Protein AF-A0A7S2HAE2-F1 (afdb_monomer)

Secondary structure (DSSP, 8-state):
-PPP-----------PEEPHHHHHHHHHHHH-TTEEEEEEEEETTEEEEEEEEE--S-HHHHHHHHHHHS-SSS-EEEEEE--SS--TT-SS--EEEEEE--TTS-HHHHHHHHHHHHHHHHHH-GGGEEEEEEE-STTTTSHHHHHHHHHHHHHS-----HHHHHHHHHHHHTT---S---SSPPPPPPB-HHHHHHHHHHHHTS-SEEEEEE-TTS-EEEEEEE---TTTSHHHHHHHS-SSS-EEEEEEEE-TT-SS-PEEEEEEEE--TTS-HHHHHHHHHHHHHHHHHHHHTT---SEEEEESSTTHHHHHHHHHHHHTTSSSS-S--------PPPPPPPSP-----------PPPP--

Radius of gyration: 39.48 Å; Cα contacts (8 Å, |Δi|>4): 489; chains: 1; bounding box: 74×89×93 Å

Sequence (365 aa):
IFAPSHHHPMAARANLTVAEGLLAAFIDAQNTPSIRWIEAGIDQESIVQTGNGDAQGDVAEDFARLASSLNHESPAFIAFCVSEGVEEGNCARRWTFISWVPENSKVRSKMLFSSSRDDLKKALGAGYFSNEYFATDAHDMAWDTYTKSTRDLSGEEQPLSEVERLVKEEALLEKDTSTRSSAMAAIAFPIEDDVRAQIKEFLTGNVTVIELTLTTTETVGLGSAHSIEPSAVLGQISELVSNTEPRFLLVKHPNSSSDVAPTSTFFVYSCPEEAALRMKMTYSSAKSTIIAETAEEGIKIDKALEVNDTKDIEAAISSEATAQSADDSGGNAPLKHAASESKPRRPGKGRARLSTKMKFKPDLS

Organism: NCBI:txid3111310

InterPro domains:
  IPR002108 Actin-depolymerising factor homology domain [PF00241] (16-147)
  IPR002108 Actin-depolymerising factor homology domain [PF00241] (189-315)
  IPR002108 Actin-depolymerising factor homology domain [PS51263] (13-151)
  IPR002108 Actin-depolymerising factor homology domain [PS51263] (186-323)
  IPR002108 Actin-depolymerising factor homology domain [SM00102] (17-151)
  IPR002108 Actin-depolymerising factor homology domain [SM00102] (193-322)
  IPR028458 Twinfilin [PTHR13759] (10-353)
  IPR029006 ADF-H/Gelsolin-like domain superfamily [G3DSA:3.40.20.10] (15-149)
  IPR029006 ADF-H/Gelsolin-like domain superfamily [G3DSA:3.40.20.10] (185-327)

Foldseek 3Di:
DDDDPPPPPPPQALPAAEDPQQLVVLVVCFVDLQWFKWKWDDDDRYIGTPDTGGDDDALQVVLLVVLVPDDQAAKIKMWGFNDNDQPPPHSTGATEIETEAAPNYDPVRNVNSVNCSVVVCVSNDVVSYPYYYYHHDSVCSHPVNVVVVVCCVPDDDDDDDPVRVVVVVVVVVVPPCPPVPPPDDQDAAAEDPVVVVLLLCVVVLVWFKWKWDADPVRHIDTPDTDNDDQDCCLVCQLVSDDFQAKIKMWGWHWQPADPVTDTAIEIETEAAPNYDPVRVVSSVSCVVNVCVSSVVSPDDHPYYYYYHGSNCPSVVCVVVSHVVNPPVPPDPDDDDDDDDDDDDDDDDDDDDDDDPDDDDDDDDD

Solvent-accessible surface area (backbone atoms only — not comparable to full-atom values): 21734 Å² total; per-residue (Å²): 139,81,80,82,78,82,72,72,75,80,71,74,66,62,79,54,47,71,38,67,69,36,53,52,50,52,55,47,41,59,76,35,84,53,48,30,35,41,32,32,33,80,56,95,66,32,35,34,63,72,49,67,42,65,59,83,66,54,73,59,58,46,44,48,52,53,49,69,70,56,60,68,56,52,58,37,38,32,45,35,47,78,55,94,56,64,58,96,90,46,98,58,55,45,26,31,39,34,42,41,46,28,78,72,28,54,69,69,56,53,52,46,55,67,24,30,48,67,54,52,40,54,74,76,40,56,87,41,43,79,45,78,46,79,29,48,48,76,70,46,47,31,60,68,51,46,51,50,69,62,47,53,80,74,75,55,82,68,92,66,52,74,68,56,50,51,54,57,51,52,61,60,65,65,71,73,58,83,65,71,72,69,81,64,81,81,54,82,49,55,70,39,69,70,39,58,51,50,53,51,36,34,70,77,60,68,28,29,36,39,35,35,31,71,47,97,83,57,30,41,36,67,66,47,77,41,71,50,62,42,85,57,38,56,88,44,47,64,80,75,50,70,73,66,45,60,37,35,35,44,37,39,36,58,32,89,80,49,103,71,59,58,67,43,32,36,35,36,42,35,42,27,79,85,33,55,68,68,57,54,54,54,52,64,45,37,50,61,39,54,55,50,51,43,44,73,77,67,45,73,68,74,44,80,48,76,38,55,45,60,78,48,49,48,58,52,52,53,52,51,45,56,53,63,68,66,70,80,56,93,60,95,72,76,83,81,70,76,86,76,79,77,77,79,82,73,83,78,83,72,82,78,83,78,80,81,76,80,79,83,80,82,90,87,133

Structure (mmCIF, N/CA/C/O backbone):
data_AF-A0A7S2HAE2-F1
#
_entry.id   AF-A0A7S2HAE2-F1
#
loop_
_atom_site.group_PDB
_atom_site.id
_atom_site.type_symbol
_atom_site.label_atom_id
_atom_site.label_alt_id
_atom_site.label_comp_id
_atom_site.label_asym_id
_atom_site.label_entity_id
_atom_site.label_seq_id
_atom_site.pdbx_PDB_ins_code
_atom_site.Cartn_x
_atom_site.Cartn_y
_atom_site.Cartn_z
_atom_site.occupancy
_atom_site.B_iso_or_equiv
_atom_site.auth_seq_id
_atom_site.auth_comp_id
_atom_site.auth_asym_id
_atom_site.auth_atom_id
_atom_site.pdbx_PDB_model_num
ATOM 1 N N . ILE A 1 1 ? 15.526 -10.042 20.191 1.00 37.91 1 ILE A N 1
ATOM 2 C CA . ILE A 1 1 ? 15.095 -10.535 18.863 1.00 37.91 1 ILE A CA 1
ATOM 3 C C . ILE A 1 1 ? 15.421 -9.422 17.876 1.00 37.91 1 ILE A C 1
ATOM 5 O O . ILE A 1 1 ? 14.688 -8.448 17.805 1.00 37.91 1 ILE A O 1
ATOM 9 N N . PHE A 1 2 ? 16.608 -9.474 17.269 1.00 32.50 2 PHE A N 1
ATOM 10 C CA . PHE A 1 2 ? 17.039 -8.497 16.266 1.00 32.50 2 PHE A CA 1
ATOM 11 C C . PHE A 1 2 ? 16.537 -8.977 14.905 1.00 32.50 2 PHE A C 1
ATOM 13 O O . PHE A 1 2 ? 16.825 -10.108 14.518 1.00 32.50 2 PHE A O 1
ATOM 20 N N . ALA A 1 3 ? 15.760 -8.144 14.215 1.00 33.78 3 ALA A N 1
ATOM 21 C CA . ALA A 1 3 ? 15.343 -8.415 12.848 1.00 33.78 3 ALA A CA 1
ATOM 22 C C . ALA A 1 3 ? 16.586 -8.472 11.938 1.00 33.78 3 ALA A C 1
ATOM 24 O O . ALA A 1 3 ? 17.454 -7.600 12.056 1.00 33.78 3 ALA A O 1
ATOM 25 N N . PRO A 1 4 ? 16.706 -9.466 11.043 1.00 38.25 4 PRO A N 1
ATOM 26 C CA . PRO A 1 4 ? 17.782 -9.486 10.071 1.00 38.25 4 PRO A CA 1
ATOM 27 C C . PRO A 1 4 ? 17.553 -8.337 9.089 1.00 38.25 4 PRO A C 1
ATOM 29 O O . PRO A 1 4 ? 16.533 -8.258 8.407 1.00 38.25 4 PRO A O 1
ATOM 32 N N . SER A 1 5 ? 18.516 -7.423 9.030 1.00 39.00 5 SER A N 1
ATOM 33 C CA . SER A 1 5 ? 18.606 -6.438 7.963 1.00 39.00 5 SER A CA 1
ATOM 34 C C . SER A 1 5 ? 18.720 -7.188 6.636 1.00 39.00 5 SER A C 1
ATOM 36 O O . SER A 1 5 ? 19.748 -7.814 6.364 1.00 39.00 5 SER A O 1
ATOM 38 N N . HIS A 1 6 ? 17.675 -7.136 5.814 1.00 40.31 6 HIS A N 1
ATOM 39 C CA . HIS A 1 6 ? 17.755 -7.539 4.418 1.00 40.31 6 HIS A CA 1
ATOM 40 C C . HIS A 1 6 ? 18.742 -6.611 3.698 1.00 40.31 6 HIS A C 1
ATOM 42 O O . HIS A 1 6 ? 18.379 -5.553 3.187 1.00 40.31 6 HIS A O 1
ATOM 48 N N . HIS A 1 7 ? 20.017 -6.995 3.665 1.00 40.81 7 HIS A N 1
ATOM 49 C CA . HIS A 1 7 ? 20.930 -6.492 2.653 1.00 40.81 7 HIS A CA 1
ATOM 50 C C . HIS A 1 7 ? 20.443 -7.059 1.322 1.00 40.81 7 HIS A C 1
ATOM 52 O O . HIS A 1 7 ? 20.692 -8.222 1.010 1.00 40.81 7 HIS A O 1
ATOM 58 N N . HIS A 1 8 ? 19.723 -6.251 0.541 1.00 45.59 8 HIS A N 1
ATOM 59 C CA . HIS A 1 8 ? 19.606 -6.533 -0.882 1.00 45.59 8 HIS A CA 1
ATOM 60 C C . HIS A 1 8 ? 21.033 -6.644 -1.433 1.00 45.59 8 HIS A C 1
ATOM 62 O O . HIS A 1 8 ? 21.803 -5.688 -1.273 1.00 45.59 8 HIS A O 1
ATOM 68 N N . PRO A 1 9 ? 21.428 -7.783 -2.030 1.00 40.75 9 PRO A N 1
ATOM 69 C CA . PRO A 1 9 ? 22.700 -7.856 -2.723 1.00 40.75 9 PRO A CA 1
ATOM 70 C C . PRO A 1 9 ? 22.684 -6.765 -3.792 1.00 40.75 9 PRO A C 1
ATOM 72 O O . PRO A 1 9 ? 21.781 -6.715 -4.627 1.00 40.75 9 PRO A O 1
ATOM 75 N N . MET A 1 10 ? 23.644 -5.842 -3.723 1.00 50.97 10 MET A N 1
ATOM 76 C CA . MET A 1 10 ? 23.835 -4.862 -4.783 1.00 50.97 10 MET A CA 1
ATOM 77 C C . MET A 1 10 ? 24.106 -5.670 -6.058 1.00 50.97 10 MET A C 1
ATOM 79 O O . MET A 1 10 ? 25.072 -6.433 -6.100 1.00 50.97 10 MET A O 1
ATOM 83 N N . ALA A 1 11 ? 23.207 -5.581 -7.044 1.00 61.34 11 ALA A N 1
ATOM 84 C CA . ALA A 1 11 ? 23.355 -6.290 -8.311 1.00 61.34 11 ALA A CA 1
ATOM 85 C C . ALA A 1 11 ? 24.728 -5.974 -8.924 1.00 61.34 11 ALA A C 1
ATOM 87 O O . ALA A 1 11 ? 25.260 -4.881 -8.717 1.00 61.34 11 ALA A O 1
ATOM 88 N N . ALA A 1 12 ? 25.320 -6.924 -9.650 1.00 66.12 12 ALA A N 1
ATOM 89 C CA . ALA A 1 12 ? 26.589 -6.690 -10.330 1.00 66.12 12 ALA A CA 1
ATOM 90 C C . ALA A 1 12 ? 26.447 -5.483 -11.276 1.00 66.12 12 ALA A C 1
ATOM 92 O O . ALA A 1 12 ? 25.587 -5.483 -12.154 1.00 66.12 12 ALA A O 1
ATOM 93 N N . ARG A 1 13 ? 27.259 -4.440 -11.067 1.00 73.12 13 ARG A N 1
ATOM 94 C CA . ARG A 1 13 ? 27.243 -3.210 -11.873 1.00 73.12 13 ARG A CA 1
ATOM 95 C C . ARG A 1 13 ? 28.517 -3.110 -12.684 1.00 73.12 13 ARG A C 1
ATOM 97 O O . ARG A 1 13 ? 29.609 -3.250 -12.135 1.00 73.12 13 ARG A O 1
ATOM 104 N N . ALA A 1 14 ? 28.367 -2.829 -13.973 1.00 74.12 14 ALA A N 1
ATOM 105 C CA . ALA A 1 14 ? 29.507 -2.567 -14.844 1.00 74.12 14 ALA A CA 1
ATOM 106 C C . ALA A 1 14 ? 30.091 -1.159 -14.618 1.00 74.12 14 ALA A C 1
ATOM 108 O O . ALA A 1 14 ? 31.265 -0.956 -14.906 1.00 74.12 14 ALA A O 1
ATOM 109 N N . ASN A 1 15 ? 29.307 -0.220 -14.058 1.00 81.06 15 ASN A N 1
ATOM 110 C CA . ASN A 1 15 ? 29.698 1.174 -13.811 1.00 81.06 15 ASN A CA 1
ATOM 111 C C . ASN A 1 15 ? 30.232 1.867 -15.075 1.00 81.06 15 ASN A C 1
ATOM 113 O O . ASN A 1 15 ? 31.227 2.590 -15.026 1.00 81.06 15 ASN A O 1
ATOM 117 N N . LEU A 1 16 ? 29.576 1.623 -16.211 1.00 85.94 16 LEU A N 1
ATOM 118 C CA . LEU A 1 16 ? 29.954 2.249 -17.474 1.00 85.94 16 LEU A CA 1
ATOM 119 C C . LEU A 1 16 ? 29.568 3.725 -17.469 1.00 85.94 16 LEU A C 1
ATOM 121 O O . LEU A 1 16 ? 28.529 4.118 -16.931 1.00 85.94 16 LEU A O 1
ATOM 125 N N . THR A 1 17 ? 30.407 4.541 -18.097 1.00 89.00 17 THR A N 1
ATOM 126 C CA . THR A 1 17 ? 30.090 5.955 -18.307 1.00 89.00 17 THR A CA 1
ATOM 127 C C . THR A 1 17 ? 29.121 6.099 -19.475 1.00 89.00 17 THR A C 1
ATOM 129 O O . THR A 1 17 ? 29.152 5.313 -20.417 1.00 89.00 17 THR A O 1
ATOM 132 N N . VAL A 1 18 ? 28.225 7.082 -19.415 1.00 91.81 18 VAL A N 1
ATOM 133 C CA . VAL A 1 18 ? 27.331 7.399 -20.535 1.00 91.81 18 VAL A CA 1
ATOM 134 C C . VAL A 1 18 ? 27.924 8.575 -21.290 1.00 91.81 18 VAL A C 1
ATOM 136 O O . VAL A 1 18 ? 28.214 9.609 -20.687 1.00 91.81 18 VAL A O 1
ATOM 139 N N . ALA A 1 19 ? 28.126 8.415 -22.595 1.00 94.00 19 ALA A N 1
ATOM 140 C CA . ALA A 1 19 ? 28.684 9.466 -23.428 1.00 94.00 19 ALA A CA 1
ATOM 141 C C . ALA A 1 19 ? 27.740 10.675 -23.498 1.00 94.00 19 ALA A C 1
ATOM 143 O O . ALA A 1 19 ? 26.525 10.532 -23.651 1.00 94.00 19 ALA A O 1
ATOM 144 N N . GLU A 1 20 ? 28.311 11.879 -23.457 1.00 91.81 20 GLU A N 1
ATOM 145 C CA . GLU A 1 20 ? 27.550 13.134 -23.514 1.00 91.81 20 GLU A CA 1
ATOM 146 C C . GLU A 1 20 ? 26.701 13.243 -24.790 1.00 91.81 20 GLU A C 1
ATOM 148 O O . GLU A 1 20 ? 25.571 13.722 -24.737 1.00 91.81 20 GLU A O 1
ATOM 153 N N . GLY A 1 21 ? 27.194 12.713 -25.916 1.00 92.44 21 GLY A N 1
ATOM 154 C CA . GLY A 1 21 ? 26.446 12.679 -27.175 1.00 92.44 21 GLY A CA 1
ATOM 155 C C . GLY A 1 21 ? 25.121 11.917 -27.075 1.00 92.44 21 GLY A C 1
ATOM 156 O O . GLY A 1 21 ? 24.119 12.372 -27.617 1.00 92.44 21 GLY A O 1
ATOM 157 N N . LEU A 1 22 ? 25.081 10.813 -26.320 1.00 93.75 22 LEU A N 1
ATOM 158 C CA . LEU A 1 22 ? 23.851 10.045 -26.111 1.00 93.75 22 LEU A CA 1
ATOM 159 C C . LEU A 1 22 ? 22.862 10.794 -25.205 1.00 93.75 22 LEU A C 1
ATOM 161 O O . LEU A 1 22 ? 21.662 10.800 -25.475 1.00 93.75 22 LEU A O 1
ATOM 165 N N . LEU A 1 23 ? 23.359 11.463 -24.159 1.00 93.81 23 LEU A N 1
ATOM 166 C CA . LEU A 1 23 ? 22.527 12.311 -23.299 1.00 93.81 23 LEU A CA 1
ATOM 167 C C . LEU A 1 23 ? 21.912 13.465 -24.100 1.00 93.81 23 LEU A C 1
ATOM 169 O O . LEU A 1 23 ? 20.712 13.717 -23.998 1.00 93.81 23 LEU A O 1
ATOM 173 N N . ALA A 1 24 ? 22.719 14.135 -24.926 1.00 93.38 24 ALA A N 1
ATOM 174 C CA . ALA A 1 24 ? 22.268 15.218 -25.790 1.00 93.38 24 ALA A CA 1
ATOM 175 C C . ALA A 1 24 ? 21.222 14.738 -26.807 1.00 93.38 24 ALA A C 1
ATOM 177 O O . ALA A 1 24 ? 20.189 15.384 -26.958 1.00 93.38 24 ALA A O 1
ATOM 178 N N . ALA A 1 25 ? 21.443 13.581 -27.438 1.00 93.12 25 ALA A N 1
ATOM 179 C CA . ALA A 1 25 ? 20.492 12.986 -28.373 1.00 93.12 25 ALA A CA 1
ATOM 180 C C . ALA A 1 25 ? 19.154 12.640 -27.705 1.00 93.12 25 ALA A C 1
ATOM 182 O O . ALA A 1 25 ? 18.096 12.882 -28.280 1.00 93.12 25 ALA A O 1
ATOM 183 N N . PHE A 1 26 ? 19.178 12.122 -26.474 1.00 93.19 26 PHE A N 1
ATOM 184 C CA . PHE A 1 26 ? 17.953 11.829 -25.731 1.00 93.19 26 PHE A CA 1
ATOM 185 C C . PHE A 1 26 ? 17.192 13.100 -25.335 1.00 93.19 26 PHE A C 1
ATOM 187 O O . PHE A 1 26 ? 15.971 13.151 -25.463 1.00 93.19 26 PHE A O 1
ATOM 194 N N . ILE A 1 27 ? 17.902 14.154 -24.919 1.00 91.94 27 ILE A N 1
ATOM 195 C CA . ILE A 1 27 ? 17.297 15.467 -24.648 1.00 91.94 27 ILE A CA 1
ATOM 196 C C . ILE A 1 27 ? 16.697 16.065 -25.926 1.00 91.94 27 ILE A C 1
ATOM 198 O O . ILE A 1 27 ? 15.605 16.628 -25.880 1.00 91.94 27 ILE A O 1
ATOM 202 N N . ASP A 1 28 ? 17.371 15.945 -27.067 1.00 90.81 28 ASP A N 1
ATOM 203 C CA . ASP A 1 28 ? 16.831 16.407 -28.346 1.00 90.81 28 ASP A CA 1
ATOM 204 C C . ASP A 1 28 ? 15.566 15.627 -28.726 1.00 90.81 28 ASP A C 1
ATOM 206 O O . ASP A 1 28 ? 14.519 16.216 -28.983 1.00 90.81 28 ASP A O 1
ATOM 210 N N . ALA A 1 29 ? 15.593 14.300 -28.618 1.00 90.44 29 ALA A N 1
ATOM 211 C CA . ALA A 1 29 ? 14.423 13.464 -28.868 1.00 90.44 29 ALA A CA 1
ATOM 212 C C . ALA A 1 29 ? 13.259 13.727 -27.905 1.00 90.44 29 ALA A C 1
ATOM 214 O O . ALA A 1 29 ? 12.094 13.560 -28.272 1.00 90.44 29 ALA A O 1
ATOM 215 N N . GLN A 1 30 ? 13.539 14.199 -26.692 1.00 88.31 30 GLN A N 1
ATOM 216 C CA . GLN A 1 30 ? 12.513 14.641 -25.757 1.00 88.31 30 GLN A CA 1
ATOM 217 C C . GLN A 1 30 ? 11.734 15.859 -26.279 1.00 88.31 30 GLN A C 1
ATOM 219 O O . GLN A 1 30 ? 10.529 15.962 -26.042 1.00 88.31 30 GLN A O 1
ATOM 224 N N . ASN A 1 31 ? 12.417 16.753 -26.996 1.00 86.94 31 ASN A N 1
ATOM 225 C CA . ASN A 1 31 ? 11.858 17.988 -27.548 1.00 86.94 31 ASN A CA 1
ATOM 226 C C . ASN A 1 31 ? 11.354 17.825 -28.990 1.00 86.94 31 ASN A C 1
ATOM 228 O O . ASN A 1 31 ? 10.491 18.585 -29.429 1.00 86.94 31 ASN A O 1
ATOM 232 N N . THR A 1 32 ? 11.870 16.832 -29.712 1.00 87.50 32 THR A N 1
ATOM 233 C CA . THR A 1 32 ? 11.603 16.604 -31.131 1.00 87.50 32 THR A CA 1
ATOM 234 C C . THR A 1 32 ? 10.615 15.445 -31.304 1.00 87.50 32 THR A C 1
ATOM 236 O O . THR A 1 32 ? 11.019 14.284 -31.219 1.00 87.50 32 THR A O 1
ATOM 239 N N . PRO A 1 33 ? 9.318 15.709 -31.570 1.00 82.25 33 PRO A N 1
ATOM 240 C CA . PRO A 1 33 ? 8.284 14.673 -31.620 1.00 82.25 33 PRO A CA 1
ATOM 241 C C . PRO A 1 33 ? 8.459 13.685 -32.780 1.00 82.25 33 PRO A C 1
ATOM 243 O O . PRO A 1 33 ? 7.898 12.595 -32.729 1.00 82.25 33 PRO A O 1
ATOM 246 N N . SER A 1 34 ? 9.248 14.037 -33.802 1.00 86.81 34 SER A N 1
ATOM 247 C CA . SER A 1 34 ? 9.530 13.147 -34.928 1.00 86.81 34 SER A CA 1
ATOM 248 C C . SER A 1 34 ? 10.443 11.987 -34.556 1.00 86.81 34 SER A C 1
ATOM 250 O O . SER A 1 34 ? 10.373 10.973 -35.226 1.00 86.81 34 SER A O 1
ATOM 252 N N . ILE A 1 35 ? 11.264 12.071 -33.503 1.00 90.75 35 ILE A N 1
ATOM 253 C CA . ILE A 1 35 ? 12.150 10.956 -33.139 1.00 90.75 35 ILE A CA 1
ATOM 254 C C . ILE A 1 35 ? 11.324 9.886 -32.422 1.00 90.75 35 ILE A C 1
ATOM 256 O O . ILE A 1 35 ? 10.702 10.167 -31.393 1.00 90.75 35 ILE A O 1
ATOM 260 N N . ARG A 1 36 ? 11.313 8.661 -32.951 1.00 92.25 36 ARG A N 1
ATOM 261 C CA . ARG A 1 36 ? 10.573 7.523 -32.393 1.00 92.25 36 ARG A CA 1
ATOM 262 C C . ARG A 1 36 ? 11.444 6.644 -31.509 1.00 92.25 36 ARG A C 1
ATOM 264 O O . ARG A 1 36 ? 10.966 6.207 -30.465 1.00 92.25 36 ARG A O 1
ATOM 271 N N . TRP A 1 37 ? 12.693 6.390 -31.887 1.00 94.31 37 TRP A N 1
ATOM 272 C CA . TRP A 1 37 ? 13.611 5.626 -31.044 1.00 94.31 37 TRP A CA 1
ATOM 273 C C . TRP A 1 37 ? 15.050 6.114 -31.117 1.00 94.31 37 TRP A C 1
ATOM 275 O O . TRP A 1 37 ? 15.475 6.718 -32.101 1.00 94.31 37 TRP A O 1
ATOM 285 N N . ILE A 1 38 ? 15.799 5.811 -30.060 1.00 95.38 38 ILE A N 1
ATOM 286 C CA . ILE A 1 38 ? 17.253 5.959 -29.991 1.00 95.38 38 ILE A CA 1
ATOM 287 C C . ILE A 1 38 ? 17.841 4.606 -29.616 1.00 95.38 38 ILE A C 1
ATOM 289 O O . ILE A 1 38 ? 17.371 3.969 -28.673 1.00 95.38 38 ILE A O 1
ATOM 293 N N . GLU A 1 39 ? 18.874 4.195 -30.340 1.00 95.44 39 GLU A N 1
ATOM 294 C CA . GLU A 1 39 ? 19.651 2.995 -30.066 1.00 95.44 39 GLU A CA 1
ATOM 295 C C . GLU A 1 39 ? 20.994 3.375 -29.436 1.00 95.44 39 GLU A C 1
ATOM 297 O O . GLU A 1 39 ? 21.663 4.324 -29.864 1.00 95.44 39 GLU A O 1
ATOM 302 N N . ALA A 1 40 ? 21.385 2.631 -28.409 1.00 95.50 40 ALA A N 1
ATOM 303 C CA . ALA A 1 40 ? 22.643 2.783 -27.713 1.00 95.50 40 ALA A CA 1
ATOM 304 C C . ALA A 1 40 ? 23.374 1.443 -27.602 1.00 95.50 40 ALA A C 1
ATOM 306 O O . ALA A 1 40 ? 22.803 0.414 -27.234 1.00 95.50 40 ALA A O 1
ATOM 307 N N . GLY A 1 41 ? 24.674 1.487 -27.866 1.00 93.62 41 GLY A N 1
ATOM 308 C CA . GLY A 1 41 ? 25.591 0.365 -27.744 1.00 93.62 41 GLY A CA 1
ATOM 309 C C . GLY A 1 41 ? 26.683 0.653 -26.724 1.00 93.62 41 GLY A C 1
ATOM 310 O O . GLY A 1 41 ? 26.855 1.779 -26.257 1.00 93.62 41 GLY A O 1
ATOM 311 N N . ILE A 1 42 ? 27.438 -0.385 -26.380 1.00 93.06 42 ILE A N 1
ATOM 312 C CA . ILE A 1 42 ? 28.622 -0.261 -25.533 1.00 93.06 42 ILE A CA 1
ATOM 313 C C . ILE A 1 42 ? 29.841 -0.313 -26.444 1.00 93.06 42 ILE A C 1
ATOM 315 O O . ILE A 1 42 ? 30.098 -1.347 -27.064 1.00 93.06 42 ILE A O 1
ATOM 319 N N . ASP A 1 43 ? 30.592 0.782 -26.486 1.00 89.06 43 ASP A N 1
ATOM 320 C CA . ASP A 1 43 ? 31.911 0.822 -27.105 1.00 89.06 43 ASP A CA 1
ATOM 321 C C . ASP A 1 43 ? 32.966 1.020 -26.013 1.00 89.06 43 ASP A C 1
ATOM 323 O O . ASP A 1 43 ? 32.957 2.000 -25.265 1.00 89.06 43 ASP A O 1
ATOM 327 N N . GLN A 1 44 ? 33.858 0.038 -25.890 1.00 84.56 44 GLN A N 1
ATOM 328 C CA . GLN A 1 44 ? 34.876 -0.041 -24.839 1.00 84.56 44 GLN A CA 1
ATOM 329 C C . GLN A 1 44 ? 34.289 0.051 -23.414 1.00 84.56 44 GLN A C 1
ATOM 331 O O . GLN A 1 44 ? 33.759 -0.938 -22.908 1.00 84.56 44 GLN A O 1
ATOM 336 N N . GLU A 1 45 ? 34.402 1.211 -22.763 1.00 86.19 45 GLU A N 1
ATOM 337 C CA . GLU A 1 45 ? 33.951 1.474 -21.385 1.00 86.19 45 GLU A CA 1
ATOM 338 C C . GLU A 1 45 ? 32.870 2.572 -21.313 1.00 86.19 45 GLU A C 1
ATOM 340 O O . GLU A 1 45 ? 32.570 3.107 -20.239 1.00 86.19 45 GLU A O 1
ATOM 345 N N . SER A 1 46 ? 32.276 2.917 -22.459 1.00 90.19 46 SER A N 1
ATOM 346 C CA . SER A 1 46 ? 31.257 3.956 -22.560 1.00 90.19 46 SER A CA 1
ATOM 347 C C . SER A 1 46 ? 30.027 3.488 -23.329 1.00 90.19 46 SER A C 1
ATOM 349 O O . SER A 1 46 ? 30.108 2.698 -24.271 1.00 90.19 46 SER A O 1
ATOM 351 N N . ILE A 1 47 ? 28.867 3.984 -22.911 1.00 93.88 47 ILE A N 1
ATOM 352 C CA . ILE A 1 47 ? 27.599 3.775 -23.601 1.00 93.88 47 ILE A CA 1
ATOM 353 C C . ILE A 1 47 ? 27.399 4.934 -24.574 1.00 93.88 47 ILE A C 1
ATOM 355 O O . ILE A 1 47 ? 27.306 6.095 -24.164 1.00 93.88 47 ILE A O 1
ATOM 359 N N . VAL A 1 48 ? 27.336 4.606 -25.860 1.00 94.88 48 VAL A N 1
ATOM 360 C CA . VAL A 1 48 ? 27.304 5.554 -26.979 1.00 94.88 48 VAL A CA 1
ATOM 361 C C . VAL A 1 48 ? 26.047 5.354 -27.816 1.00 94.88 48 VAL A C 1
ATOM 363 O O . VAL A 1 48 ? 25.488 4.260 -27.859 1.00 94.88 48 VAL A O 1
ATOM 366 N N . GLN A 1 49 ? 25.601 6.405 -28.501 1.00 94.69 49 GLN A N 1
ATOM 367 C CA . GLN A 1 49 ? 24.518 6.292 -29.473 1.00 94.69 49 GLN A CA 1
ATOM 368 C C . GLN A 1 49 ? 25.004 5.521 -30.707 1.00 94.69 49 GLN A C 1
ATOM 370 O O . GLN A 1 49 ? 26.011 5.895 -31.306 1.00 94.69 49 GLN A O 1
ATOM 375 N N . THR A 1 50 ? 24.281 4.472 -31.093 1.00 93.12 50 THR A N 1
ATOM 376 C CA . THR A 1 50 ? 24.564 3.670 -32.297 1.00 93.12 50 THR A CA 1
ATOM 377 C C . THR A 1 50 ? 23.592 3.964 -33.432 1.00 93.12 50 THR A C 1
ATOM 379 O O . THR A 1 50 ? 23.961 3.827 -34.596 1.00 93.12 50 THR A O 1
ATOM 382 N N . GLY A 1 51 ? 22.384 4.432 -33.114 1.00 90.56 51 GLY A N 1
ATOM 383 C CA . GLY A 1 51 ? 21.363 4.727 -34.110 1.00 90.56 51 GLY A CA 1
ATOM 384 C C . GLY A 1 51 ? 20.186 5.524 -33.558 1.00 90.56 51 GLY A C 1
ATOM 385 O O . GLY A 1 51 ? 20.092 5.826 -32.365 1.00 90.56 51 GLY A O 1
ATOM 386 N N . ASN A 1 52 ? 19.280 5.895 -34.452 1.00 93.69 52 ASN A N 1
ATOM 387 C CA . ASN A 1 52 ? 17.980 6.478 -34.149 1.00 93.69 52 ASN A CA 1
ATOM 388 C C . ASN A 1 52 ? 17.002 6.178 -35.291 1.00 93.69 52 ASN A C 1
ATOM 390 O O . ASN A 1 52 ? 17.397 5.715 -36.362 1.00 93.69 52 ASN A O 1
ATOM 394 N N . GLY A 1 53 ? 15.725 6.459 -35.063 1.00 92.25 53 GLY A N 1
ATOM 395 C CA . GLY A 1 53 ? 14.731 6.425 -36.123 1.00 92.25 53 GLY A CA 1
ATOM 396 C C . GLY A 1 53 ? 13.580 7.376 -35.872 1.00 92.25 53 GLY A C 1
ATOM 397 O O . GLY A 1 53 ? 13.178 7.608 -34.729 1.00 92.25 53 GLY A O 1
ATOM 398 N N . ASP A 1 54 ? 13.059 7.918 -36.968 1.00 91.69 54 ASP A N 1
ATOM 399 C CA . ASP A 1 54 ? 11.938 8.848 -36.963 1.00 91.69 54 ASP A CA 1
ATOM 400 C C . ASP A 1 54 ? 10.597 8.115 -37.050 1.00 91.69 54 ASP A C 1
ATOM 402 O O . ASP A 1 54 ? 10.496 7.051 -37.663 1.00 91.69 54 ASP A O 1
ATOM 406 N N . ALA A 1 55 ? 9.556 8.714 -36.482 1.00 88.94 55 ALA A N 1
ATOM 407 C CA . ALA A 1 55 ? 8.168 8.309 -36.610 1.00 88.94 55 ALA A CA 1
ATOM 408 C C . ALA A 1 55 ? 7.700 8.540 -38.053 1.00 88.94 55 ALA A C 1
ATOM 410 O O . ALA A 1 55 ? 7.785 9.659 -38.562 1.00 88.94 55 ALA A O 1
ATOM 411 N N . GLN A 1 56 ? 7.236 7.483 -38.720 1.00 84.19 56 GLN A N 1
ATOM 412 C CA . GLN A 1 56 ? 6.779 7.552 -40.117 1.00 84.19 56 GLN A CA 1
ATOM 413 C C . GLN A 1 56 ? 5.344 7.055 -40.294 1.00 84.19 56 GLN A C 1
ATOM 415 O O . GLN A 1 56 ? 4.687 7.469 -41.248 1.00 84.19 56 GLN A O 1
ATOM 420 N N . GLY A 1 57 ? 4.852 6.213 -39.385 1.00 78.81 57 GLY A N 1
ATOM 421 C CA . GLY A 1 57 ? 3.499 5.672 -39.429 1.00 78.81 57 GLY A CA 1
ATOM 422 C C . GLY A 1 57 ? 2.956 5.382 -38.036 1.00 78.81 57 GLY A C 1
ATOM 423 O O . GLY A 1 57 ? 3.239 6.109 -37.078 1.00 78.81 57 GLY A O 1
ATOM 424 N N . ASP A 1 58 ? 2.168 4.313 -37.947 1.00 87.69 58 ASP A N 1
ATOM 425 C CA . ASP A 1 58 ? 1.627 3.825 -36.679 1.00 87.69 58 ASP A CA 1
ATOM 426 C C . ASP A 1 58 ? 2.752 3.312 -35.764 1.00 87.69 58 ASP A C 1
ATOM 428 O O . ASP A 1 58 ? 3.804 2.851 -36.221 1.00 87.69 58 ASP A O 1
ATOM 432 N N . VAL A 1 59 ? 2.528 3.351 -34.450 1.00 88.81 59 VAL A N 1
ATOM 433 C CA . VAL A 1 59 ? 3.498 2.888 -33.446 1.00 88.81 59 VAL A CA 1
ATOM 434 C C . VAL A 1 59 ? 3.898 1.432 -33.705 1.00 88.81 59 VAL A C 1
ATOM 436 O O . VAL A 1 59 ? 5.071 1.086 -33.564 1.00 88.81 59 VAL A O 1
ATOM 439 N N . ALA A 1 60 ? 2.952 0.595 -34.141 1.00 90.56 60 ALA A N 1
ATOM 440 C CA . ALA A 1 60 ? 3.199 -0.803 -34.479 1.00 90.56 60 ALA A CA 1
ATOM 441 C C . ALA A 1 60 ? 4.118 -0.971 -35.704 1.00 90.56 60 ALA A C 1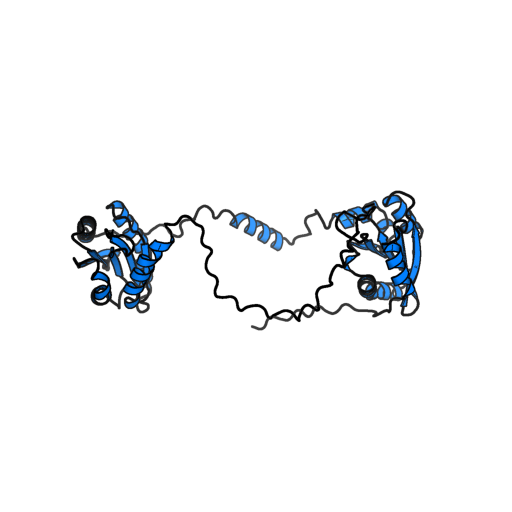
ATOM 443 O O . ALA A 1 60 ? 5.022 -1.810 -35.694 1.00 90.56 60 ALA A O 1
ATOM 444 N N . GLU A 1 61 ? 3.919 -0.162 -36.748 1.00 90.94 61 GLU A N 1
ATOM 445 C CA . GLU A 1 61 ? 4.748 -0.184 -37.960 1.00 90.94 61 GLU A CA 1
ATOM 446 C C . GLU A 1 61 ? 6.161 0.320 -37.663 1.00 90.94 61 GLU A C 1
ATOM 448 O O . GLU A 1 61 ? 7.152 -0.281 -38.081 1.00 90.94 61 GLU A O 1
ATOM 453 N N . ASP A 1 62 ? 6.266 1.394 -36.882 1.00 91.94 62 ASP A N 1
ATOM 454 C CA . ASP A 1 62 ? 7.543 1.936 -36.441 1.00 91.94 62 ASP A CA 1
ATOM 455 C C . ASP A 1 62 ? 8.315 0.938 -35.560 1.00 91.94 62 ASP A C 1
ATOM 457 O O . ASP A 1 62 ? 9.533 0.807 -35.693 1.00 91.94 62 ASP A O 1
ATOM 461 N N . PHE A 1 63 ? 7.616 0.187 -34.704 1.00 92.94 63 PHE A N 1
ATOM 462 C CA . PHE A 1 63 ? 8.210 -0.883 -33.903 1.00 92.94 63 PHE A CA 1
ATOM 463 C C . PHE A 1 63 ? 8.723 -2.039 -34.774 1.00 92.94 63 PHE A C 1
ATOM 465 O O . PHE A 1 63 ? 9.814 -2.553 -34.537 1.00 92.94 63 PHE A O 1
ATOM 472 N N . ALA A 1 64 ? 7.995 -2.411 -35.832 1.00 92.56 64 ALA A N 1
ATOM 473 C CA . ALA A 1 64 ? 8.448 -3.421 -36.790 1.00 92.56 64 ALA A CA 1
ATOM 474 C C . ALA A 1 64 ? 9.683 -2.962 -37.593 1.00 92.56 64 ALA A C 1
ATOM 476 O O . ALA A 1 64 ? 10.575 -3.768 -37.882 1.00 92.56 64 ALA A O 1
ATOM 477 N N . ARG A 1 65 ? 9.777 -1.663 -37.920 1.00 93.38 65 ARG A N 1
ATOM 478 C CA . ARG A 1 65 ? 10.977 -1.073 -38.544 1.00 93.38 65 ARG A CA 1
ATOM 479 C C . ARG A 1 65 ? 12.179 -1.131 -37.609 1.00 93.38 65 ARG A C 1
ATOM 481 O O . ARG A 1 65 ? 13.244 -1.558 -38.047 1.00 93.38 65 ARG A O 1
ATOM 488 N N . LEU A 1 66 ? 11.989 -0.775 -36.336 1.00 93.25 66 LEU A N 1
ATOM 489 C CA . LEU A 1 66 ? 13.008 -0.947 -35.301 1.00 93.25 66 LEU A CA 1
ATOM 490 C C . LEU A 1 66 ? 13.459 -2.411 -35.219 1.00 93.25 66 LEU A C 1
ATOM 492 O O . LEU A 1 66 ? 14.651 -2.684 -35.297 1.00 93.25 66 LEU A O 1
ATOM 496 N N . ALA A 1 67 ? 12.524 -3.358 -35.111 1.00 92.44 67 ALA A N 1
ATOM 497 C CA . ALA A 1 67 ? 12.841 -4.783 -35.023 1.00 92.44 67 ALA A CA 1
ATOM 498 C C . ALA A 1 67 ? 13.685 -5.268 -36.214 1.00 92.44 67 ALA A C 1
ATOM 500 O O . ALA A 1 67 ? 14.623 -6.040 -36.038 1.00 92.44 67 ALA A O 1
ATOM 501 N N . SER A 1 68 ? 13.391 -4.761 -37.414 1.00 91.56 68 SER A N 1
ATOM 502 C CA . SER A 1 68 ? 14.114 -5.100 -38.645 1.00 91.56 68 SER A CA 1
ATOM 503 C C . SER A 1 68 ? 15.503 -4.457 -38.744 1.00 91.56 68 SER A C 1
ATOM 505 O O . SER A 1 68 ? 16.343 -4.953 -39.492 1.00 91.56 68 SER A O 1
ATOM 507 N N . SER A 1 69 ? 15.761 -3.352 -38.031 1.00 90.44 69 SER A N 1
ATOM 508 C CA . SER A 1 69 ? 17.071 -2.685 -38.026 1.00 90.44 69 SER A CA 1
ATOM 509 C C . SER A 1 69 ? 18.063 -3.283 -37.026 1.00 90.44 69 SER A C 1
ATOM 511 O O . SER A 1 69 ? 19.251 -2.975 -37.098 1.00 90.44 69 SER A O 1
ATOM 513 N N . LEU A 1 70 ? 17.599 -4.120 -36.092 1.00 90.56 70 LEU A N 1
ATOM 514 C CA . LEU A 1 70 ? 18.445 -4.689 -35.045 1.00 90.56 70 LEU A CA 1
ATOM 515 C C . LEU A 1 70 ? 19.349 -5.805 -35.571 1.00 90.56 70 LEU A C 1
ATOM 517 O O . LEU A 1 70 ? 18.964 -6.639 -36.386 1.00 90.56 70 LEU A O 1
ATOM 521 N N . ASN A 1 71 ? 20.566 -5.855 -35.035 1.00 88.88 71 ASN A N 1
ATOM 522 C CA . ASN A 1 71 ? 21.498 -6.940 -35.301 1.00 88.88 71 ASN A CA 1
ATOM 523 C C . ASN A 1 71 ? 21.219 -8.131 -34.363 1.00 88.88 71 ASN A C 1
ATOM 525 O O . ASN A 1 71 ? 21.152 -7.977 -33.144 1.00 88.88 71 ASN A O 1
ATOM 529 N N . HIS A 1 72 ? 21.108 -9.336 -34.923 1.00 88.12 72 HIS A N 1
ATOM 530 C CA . HIS A 1 72 ? 20.858 -10.574 -34.176 1.00 88.12 72 HIS A CA 1
ATOM 531 C C . HIS A 1 72 ? 22.103 -11.171 -33.492 1.00 88.12 72 HIS A C 1
ATOM 533 O O . HIS A 1 72 ? 21.988 -12.149 -32.756 1.00 88.12 72 HIS A O 1
ATOM 539 N N . GLU A 1 73 ? 23.294 -10.607 -33.702 1.00 87.88 73 GLU A N 1
ATOM 540 C CA . GLU A 1 73 ? 24.545 -11.082 -33.089 1.00 87.88 73 GLU A CA 1
ATOM 541 C C . GLU A 1 73 ? 25.082 -10.152 -31.989 1.00 87.88 73 GLU A C 1
ATOM 543 O O . GLU A 1 73 ? 25.945 -10.551 -31.198 1.00 87.88 73 GLU A O 1
ATOM 548 N N . SER A 1 74 ? 24.575 -8.919 -31.899 1.00 89.94 74 SER A N 1
ATOM 549 C CA . SER A 1 74 ? 25.048 -7.910 -30.947 1.00 89.94 74 SER A CA 1
ATOM 550 C C . SER A 1 74 ? 23.905 -7.327 -30.109 1.00 89.94 74 SER A C 1
ATOM 552 O O . SER A 1 74 ? 22.904 -6.906 -30.686 1.00 89.94 74 SER A O 1
ATOM 554 N N . PRO A 1 75 ? 24.047 -7.244 -28.773 1.00 94.75 75 PRO A N 1
ATOM 555 C CA . PRO A 1 75 ? 23.061 -6.584 -27.922 1.00 94.75 75 PRO A CA 1
ATOM 556 C C . PRO A 1 75 ? 23.009 -5.067 -28.142 1.00 94.75 75 PRO A C 1
ATOM 558 O O . PRO A 1 75 ? 24.013 -4.463 -28.524 1.00 94.75 75 PRO A O 1
ATOM 561 N N . ALA A 1 76 ? 21.862 -4.463 -27.835 1.00 95.00 76 ALA A N 1
ATOM 562 C CA . ALA A 1 76 ? 21.634 -3.022 -27.893 1.00 95.00 76 ALA A CA 1
ATOM 563 C C . ALA A 1 76 ? 20.629 -2.578 -26.814 1.00 95.00 76 ALA A C 1
ATOM 565 O O . ALA A 1 76 ? 19.736 -3.330 -26.421 1.00 95.00 76 ALA A O 1
ATOM 566 N N . PHE A 1 77 ? 20.755 -1.339 -26.346 1.00 96.12 77 PHE A N 1
ATOM 567 C CA . PHE A 1 77 ? 19.717 -0.668 -25.566 1.00 96.12 77 PHE A CA 1
ATOM 568 C C . PHE A 1 77 ? 18.911 0.240 -26.477 1.00 96.12 77 PHE A C 1
ATOM 570 O O . PHE A 1 77 ? 19.477 0.939 -27.313 1.00 96.12 77 PHE A O 1
ATOM 577 N N . ILE A 1 78 ? 17.597 0.268 -26.301 1.00 96.06 78 ILE A N 1
ATOM 578 C CA . ILE A 1 78 ? 16.716 1.072 -27.138 1.00 96.06 78 ILE A CA 1
ATOM 579 C C . ILE A 1 78 ? 15.768 1.858 -26.240 1.00 96.06 78 ILE A C 1
ATOM 581 O O . ILE A 1 78 ? 15.084 1.299 -25.384 1.00 96.06 78 ILE A O 1
ATOM 585 N N . ALA A 1 79 ? 15.699 3.167 -26.449 1.00 94.75 79 ALA A N 1
ATOM 586 C CA . ALA A 1 79 ? 14.628 3.995 -25.916 1.00 94.75 79 ALA A CA 1
ATOM 587 C C . ALA A 1 79 ? 13.578 4.168 -27.017 1.00 94.75 79 ALA A C 1
ATOM 589 O O . ALA A 1 79 ? 13.851 4.834 -28.011 1.00 94.75 79 ALA A O 1
ATOM 590 N N . PHE A 1 80 ? 12.394 3.577 -26.852 1.00 93.81 80 PHE A N 1
ATOM 591 C CA . PHE A 1 80 ? 11.301 3.635 -27.829 1.00 93.81 80 PHE A CA 1
ATOM 592 C C . PHE A 1 80 ? 10.142 4.496 -27.314 1.00 93.81 80 PHE A C 1
ATOM 594 O O . PHE A 1 80 ? 9.647 4.285 -26.207 1.00 93.81 80 PHE A O 1
ATOM 601 N N . CYS A 1 81 ? 9.689 5.475 -28.094 1.00 90.69 81 CYS A N 1
ATOM 602 C CA . CYS A 1 81 ? 8.608 6.375 -27.707 1.00 90.69 81 CYS A CA 1
ATOM 603 C C . CYS A 1 81 ? 7.243 5.830 -28.150 1.00 90.69 81 CYS A C 1
ATOM 605 O O . CYS A 1 81 ? 6.889 5.867 -29.330 1.00 90.69 81 CYS A O 1
ATOM 607 N N . VAL A 1 82 ? 6.457 5.371 -27.172 1.00 79.75 82 VAL A N 1
ATOM 608 C CA . VAL A 1 82 ? 5.095 4.837 -27.375 1.00 79.75 82 VAL A CA 1
ATOM 609 C C . VAL A 1 82 ? 4.056 5.960 -27.481 1.00 79.75 82 VAL A C 1
ATOM 611 O O . VAL A 1 82 ? 2.975 5.760 -28.019 1.00 79.75 82 VAL A O 1
ATOM 614 N N . SER A 1 83 ? 4.369 7.154 -26.969 1.00 68.25 83 SER A N 1
ATOM 615 C CA . SER A 1 83 ? 3.418 8.264 -26.912 1.00 68.25 83 SER A CA 1
ATOM 616 C C . SER A 1 83 ? 3.293 8.976 -28.259 1.00 68.25 83 SER A C 1
ATOM 618 O O . SER A 1 83 ? 4.287 9.474 -28.787 1.00 68.25 83 SER A O 1
ATOM 620 N N . GLU A 1 84 ? 2.067 9.110 -28.766 1.00 59.09 84 GLU A N 1
ATOM 621 C CA . GLU A 1 84 ? 1.743 9.959 -29.927 1.00 59.09 84 GLU A CA 1
ATOM 622 C C . GLU A 1 84 ? 1.502 11.433 -29.556 1.00 59.09 84 GLU A C 1
ATOM 624 O O . GLU A 1 84 ? 1.186 12.261 -30.405 1.00 59.09 84 GLU A O 1
ATOM 629 N N . GLY A 1 85 ? 1.697 11.804 -28.289 1.00 55.97 85 GLY A N 1
ATOM 630 C CA . GLY A 1 85 ? 1.555 13.184 -27.841 1.00 55.97 85 GLY A CA 1
ATOM 631 C C . GLY A 1 85 ? 2.096 13.423 -26.439 1.00 55.97 85 GLY A C 1
ATOM 632 O O . GLY A 1 85 ? 2.472 12.500 -25.716 1.00 55.97 85 GLY A O 1
ATOM 633 N N . VAL A 1 86 ? 2.156 14.693 -26.062 1.00 56.75 86 VAL A N 1
ATOM 634 C CA . VAL A 1 86 ? 2.399 15.130 -24.688 1.00 56.75 86 VAL A CA 1
ATOM 635 C C . VAL A 1 86 ? 1.029 15.149 -24.005 1.00 56.75 86 VAL A C 1
ATOM 637 O O . VAL A 1 86 ? 0.199 15.988 -24.342 1.00 56.75 86 VAL A O 1
ATOM 640 N N . GLU A 1 87 ? 0.743 14.184 -23.127 1.00 51.75 87 GLU A N 1
ATOM 641 C CA . GLU A 1 87 ? -0.528 14.152 -22.386 1.00 51.75 87 GLU A CA 1
ATOM 642 C C . GLU A 1 87 ? -0.682 15.428 -21.535 1.00 51.75 87 GLU A C 1
ATOM 644 O O . GLU A 1 87 ? 0.279 15.872 -20.899 1.00 51.75 87 GLU A O 1
ATOM 649 N N . GLU A 1 88 ? -1.879 16.032 -21.530 1.00 45.25 88 GLU A N 1
ATOM 650 C CA . GLU A 1 88 ? -2.173 17.265 -20.786 1.00 45.25 88 GLU A CA 1
ATOM 651 C C . GLU A 1 88 ? -1.812 17.108 -19.299 1.00 45.25 88 GLU A C 1
ATOM 653 O O . GLU A 1 88 ? -2.488 16.421 -18.537 1.00 45.25 88 GLU A O 1
ATOM 658 N N . GLY A 1 89 ? -0.719 17.758 -18.885 1.00 53.78 89 GLY A N 1
ATOM 659 C CA . GLY A 1 89 ? -0.230 17.767 -17.502 1.00 53.78 89 GLY A CA 1
ATOM 660 C C . GLY A 1 89 ? 1.172 17.187 -17.304 1.00 53.78 89 GLY A C 1
ATOM 661 O O . GLY A 1 89 ? 1.774 17.445 -16.261 1.00 53.78 89 GLY A O 1
ATOM 662 N N . ASN A 1 90 ? 1.734 16.477 -18.288 1.00 56.06 90 ASN A N 1
ATOM 663 C CA . ASN A 1 90 ? 3.119 16.010 -18.247 1.00 56.06 90 ASN A CA 1
ATOM 664 C C . ASN A 1 90 ? 3.951 16.740 -19.305 1.00 56.06 90 ASN A C 1
ATOM 666 O O . ASN A 1 90 ? 3.636 16.676 -20.479 1.00 56.06 90 ASN A O 1
ATOM 670 N N . CYS A 1 91 ? 5.026 17.427 -18.918 1.00 57.47 91 CYS A N 1
ATOM 671 C CA . CYS A 1 91 ? 5.860 18.201 -19.849 1.00 57.47 91 CYS A CA 1
ATOM 672 C C . CYS A 1 91 ? 6.758 17.321 -20.741 1.00 57.47 91 CYS A C 1
ATOM 674 O O . CYS A 1 91 ? 7.523 17.848 -21.546 1.00 57.47 91 CYS A O 1
ATOM 676 N N . ALA A 1 92 ? 6.734 15.998 -20.549 1.00 73.12 92 ALA A N 1
ATOM 677 C CA . ALA A 1 92 ? 7.683 15.063 -21.125 1.00 73.12 92 ALA A CA 1
ATOM 678 C C . ALA A 1 92 ? 6.992 13.879 -21.832 1.00 73.12 92 ALA A C 1
ATOM 680 O O . ALA A 1 92 ? 6.120 13.220 -21.270 1.00 73.12 92 ALA A O 1
ATOM 681 N N . ARG A 1 93 ? 7.444 13.572 -23.055 1.00 83.81 93 ARG A N 1
ATOM 682 C CA . ARG A 1 93 ? 7.204 12.317 -23.780 1.00 83.81 93 ARG A CA 1
ATOM 683 C C . ARG A 1 93 ? 7.550 11.105 -22.911 1.00 83.81 93 ARG A C 1
ATOM 685 O O . ARG A 1 93 ? 8.575 11.105 -22.226 1.00 83.81 93 ARG A O 1
ATOM 692 N N . ARG A 1 94 ? 6.700 10.076 -22.971 1.00 86.88 94 ARG A N 1
ATOM 693 C CA . ARG A 1 94 ? 6.904 8.790 -22.294 1.00 86.88 94 ARG A CA 1
ATOM 694 C C . ARG A 1 94 ? 7.660 7.823 -23.199 1.00 86.88 94 ARG A C 1
ATOM 696 O O . ARG A 1 94 ? 7.316 7.657 -24.371 1.00 86.88 94 ARG A O 1
ATOM 703 N N . TRP A 1 95 ? 8.652 7.161 -22.623 1.00 91.00 95 TRP A N 1
ATOM 704 C CA . TRP A 1 95 ? 9.498 6.189 -23.303 1.00 91.00 95 TRP A CA 1
ATOM 705 C C . TRP A 1 95 ? 9.306 4.793 -22.710 1.00 91.00 95 TRP A C 1
ATOM 707 O O . TRP A 1 95 ? 8.888 4.631 -21.560 1.00 91.00 95 TRP A O 1
ATOM 717 N N . THR A 1 96 ? 9.632 3.783 -23.502 1.00 92.38 96 THR A N 1
ATOM 718 C CA . THR A 1 96 ? 9.833 2.402 -23.075 1.00 92.38 96 THR A CA 1
ATOM 719 C C . THR A 1 96 ? 11.308 2.088 -23.224 1.00 92.38 96 THR A C 1
ATOM 721 O O . THR A 1 96 ? 11.903 2.362 -24.268 1.00 92.38 96 THR A O 1
ATOM 724 N N . PHE A 1 97 ? 11.900 1.540 -22.170 1.00 94.81 97 PHE A N 1
ATOM 725 C CA . PHE A 1 97 ? 13.283 1.094 -22.191 1.00 94.81 97 PHE A CA 1
ATOM 726 C C . PHE A 1 97 ? 13.326 -0.372 -22.619 1.00 94.81 97 PHE A C 1
ATOM 728 O O . PHE A 1 97 ? 12.816 -1.229 -21.902 1.00 94.81 97 PHE A O 1
ATOM 735 N N . ILE A 1 98 ? 13.918 -0.659 -23.772 1.00 95.12 98 ILE A N 1
ATOM 736 C CA . ILE A 1 98 ? 14.027 -2.009 -24.323 1.00 95.12 98 ILE A CA 1
ATOM 737 C C . ILE A 1 98 ? 15.488 -2.453 -24.258 1.00 95.12 98 ILE A C 1
ATOM 739 O O . ILE A 1 98 ? 16.382 -1.785 -24.778 1.00 95.12 98 ILE A O 1
ATOM 743 N N . SER A 1 99 ? 15.727 -3.602 -23.639 1.00 95.31 99 SER A N 1
ATOM 744 C CA . SER A 1 99 ? 17.016 -4.292 -23.664 1.00 95.31 99 SER A CA 1
ATOM 745 C C . SER A 1 99 ? 16.962 -5.414 -24.694 1.00 95.31 99 SER A C 1
ATOM 747 O O . SER A 1 99 ? 16.356 -6.452 -24.430 1.00 95.31 99 SER A O 1
ATOM 749 N N . TRP A 1 100 ? 17.607 -5.217 -25.843 1.00 95.75 100 TRP A N 1
ATOM 750 C CA . TRP A 1 100 ? 17.784 -6.250 -26.859 1.00 95.75 100 TRP A CA 1
ATOM 751 C C . TRP A 1 100 ? 19.063 -7.037 -26.570 1.00 95.75 100 TRP A C 1
ATOM 753 O O . TRP A 1 100 ? 20.167 -6.499 -26.666 1.00 95.75 100 TRP A O 1
ATOM 763 N N . VAL A 1 101 ? 18.931 -8.306 -26.190 1.00 95.12 101 VAL A N 1
ATOM 764 C CA . VAL A 1 101 ? 20.064 -9.183 -25.867 1.00 95.12 101 VAL A CA 1
ATOM 765 C C . VAL A 1 101 ? 19.874 -10.522 -26.579 1.00 95.12 101 VAL A C 1
ATOM 767 O O . VAL A 1 101 ? 19.364 -11.467 -25.977 1.00 95.12 101 VAL A O 1
ATOM 770 N N . PRO A 1 102 ? 20.288 -10.635 -27.854 1.00 94.00 102 PRO A N 1
ATOM 771 C CA . PRO A 1 102 ? 20.036 -11.837 -28.626 1.00 94.00 102 PRO A CA 1
ATOM 772 C C . PRO A 1 102 ? 20.817 -13.033 -28.085 1.00 94.00 102 PRO A C 1
ATOM 774 O O . PRO A 1 102 ? 21.972 -12.898 -27.655 1.00 94.00 102 PRO A O 1
ATOM 777 N N . GLU A 1 103 ? 20.232 -14.228 -28.158 1.00 89.81 103 GLU A N 1
ATOM 778 C CA . GLU A 1 103 ? 20.863 -15.447 -27.633 1.00 89.81 103 GLU A CA 1
ATOM 779 C C . GLU A 1 103 ? 22.194 -15.798 -28.318 1.00 89.81 103 GLU A C 1
ATOM 781 O O . GLU A 1 103 ? 23.106 -16.329 -27.681 1.00 89.81 103 GLU A O 1
ATOM 786 N N . ASN A 1 104 ? 22.367 -15.408 -29.579 1.00 90.12 104 ASN A N 1
ATOM 787 C CA . ASN A 1 104 ? 23.601 -15.651 -30.330 1.00 90.12 104 ASN A CA 1
ATOM 788 C C . ASN A 1 104 ? 24.757 -14.707 -29.946 1.00 90.12 104 ASN A C 1
ATOM 790 O O . ASN A 1 104 ? 25.887 -14.891 -30.400 1.00 90.12 104 ASN A O 1
ATOM 794 N N . SER A 1 105 ? 24.513 -13.704 -29.099 1.00 91.50 105 SER A N 1
ATOM 795 C CA . SER A 1 105 ? 25.558 -12.775 -28.669 1.00 91.50 105 SER A CA 1
ATOM 796 C C . SER A 1 105 ? 26.578 -13.415 -27.718 1.00 91.50 105 SER A C 1
ATOM 798 O O . SER A 1 105 ? 26.297 -14.341 -26.953 1.00 91.50 105 SER A O 1
ATOM 800 N N . LYS A 1 106 ? 27.808 -12.889 -27.728 1.00 91.88 106 LYS A N 1
ATOM 801 C CA . LYS A 1 106 ? 28.887 -13.362 -26.847 1.00 91.88 106 LYS A CA 1
ATOM 802 C C . LYS A 1 106 ? 28.501 -13.188 -25.373 1.00 91.88 106 LYS A C 1
ATOM 804 O O . LYS A 1 106 ? 28.046 -12.119 -24.972 1.00 91.88 106 LYS A O 1
ATOM 809 N N . VAL A 1 107 ? 28.808 -14.188 -24.539 1.00 92.25 107 VAL A N 1
ATOM 810 C CA . VAL A 1 107 ? 28.500 -14.194 -23.089 1.00 92.25 107 VAL A CA 1
ATOM 811 C C . VAL A 1 107 ? 28.988 -12.927 -22.379 1.00 92.25 107 VAL A C 1
ATOM 813 O O . VAL A 1 107 ? 28.254 -12.340 -21.587 1.00 92.25 107 VAL A O 1
ATOM 816 N N . ARG A 1 108 ? 30.201 -12.454 -22.703 1.00 89.94 108 ARG A N 1
ATOM 817 C CA . ARG A 1 108 ? 30.746 -11.205 -22.145 1.00 89.94 108 ARG A CA 1
ATOM 818 C C . ARG A 1 108 ? 29.851 -9.999 -22.456 1.00 89.94 108 ARG A C 1
ATOM 820 O O . ARG A 1 108 ? 29.629 -9.180 -21.572 1.00 89.94 108 ARG A O 1
ATOM 827 N N . SER A 1 109 ? 29.336 -9.895 -23.681 1.00 90.56 109 SER A N 1
ATOM 828 C CA . SER A 1 109 ? 28.440 -8.808 -24.085 1.00 90.56 109 SER A CA 1
ATOM 829 C C . SER A 1 109 ? 27.100 -8.908 -23.359 1.00 90.56 109 SER A C 1
ATOM 831 O O . SER A 1 109 ? 26.656 -7.912 -22.801 1.00 90.56 109 SER A O 1
ATOM 833 N N . LYS A 1 110 ? 26.510 -10.109 -23.250 1.00 92.38 110 LYS A N 1
ATOM 834 C CA . LYS A 1 110 ? 25.277 -10.326 -22.466 1.00 92.38 110 LYS A CA 1
ATOM 835 C C . LYS A 1 110 ? 25.427 -9.838 -21.023 1.00 92.38 110 LYS A C 1
ATOM 837 O O . LYS A 1 110 ? 24.586 -9.095 -20.524 1.00 92.38 110 LYS A O 1
ATOM 842 N N . MET A 1 111 ? 26.536 -10.203 -20.374 1.00 90.31 111 MET A N 1
ATOM 843 C CA . MET A 1 111 ? 26.829 -9.769 -19.005 1.00 90.31 111 MET A CA 1
ATOM 844 C C . MET A 1 111 ? 27.002 -8.249 -18.899 1.00 90.31 111 MET A C 1
ATOM 846 O O . MET A 1 111 ? 26.452 -7.643 -17.979 1.00 90.31 111 MET A O 1
ATOM 850 N N . LEU A 1 112 ? 27.734 -7.626 -19.830 1.00 91.00 112 LEU A N 1
ATOM 851 C CA . LEU A 1 112 ? 27.965 -6.177 -19.826 1.00 91.00 112 LEU A CA 1
ATOM 852 C C . LEU A 1 112 ? 26.667 -5.386 -20.011 1.00 91.00 112 LEU A C 1
ATOM 854 O O . LEU A 1 112 ? 26.408 -4.471 -19.232 1.00 91.00 112 LEU A O 1
ATOM 858 N N . PHE A 1 113 ? 25.828 -5.758 -20.980 1.00 92.00 113 PHE A N 1
ATOM 859 C CA . PHE A 1 113 ? 24.532 -5.111 -21.206 1.00 92.00 113 PHE A CA 1
ATOM 860 C C . PHE A 1 113 ? 23.564 -5.354 -20.038 1.00 92.00 113 PHE A C 1
ATOM 862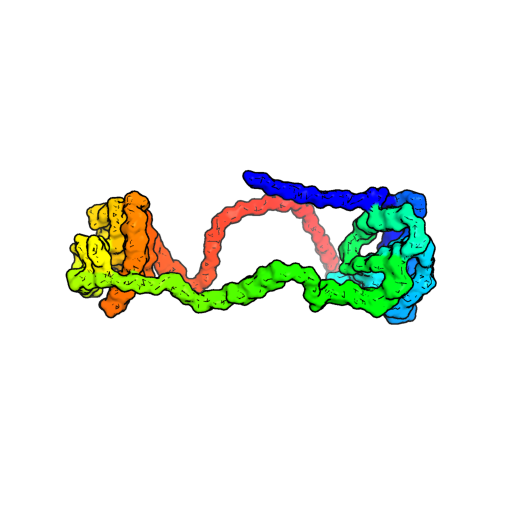 O O . PHE A 1 113 ? 22.916 -4.426 -19.564 1.00 92.00 113 PHE A O 1
ATOM 869 N N . SER A 1 114 ? 23.533 -6.558 -19.462 1.00 89.44 114 SER A N 1
ATOM 870 C CA . SER A 1 114 ? 22.717 -6.807 -18.267 1.00 89.44 114 SER A CA 1
ATOM 871 C C . SER A 1 114 ? 23.159 -5.961 -17.063 1.00 89.44 114 SER A C 1
ATOM 873 O O . SER A 1 114 ? 22.313 -5.474 -16.319 1.00 89.44 114 SER A O 1
ATOM 875 N N . SER A 1 115 ? 24.469 -5.767 -16.874 1.00 90.12 115 SER A N 1
ATOM 876 C CA . SER A 1 115 ? 25.037 -5.082 -15.697 1.00 90.12 115 SER A CA 1
ATOM 877 C C . SER A 1 115 ? 25.110 -3.554 -15.832 1.00 90.12 115 SER A C 1
ATOM 879 O O . SER A 1 115 ? 25.385 -2.870 -14.848 1.00 90.12 115 SER A O 1
ATOM 881 N N . SER A 1 116 ? 24.917 -3.008 -17.037 1.00 91.19 116 SER A N 1
ATOM 882 C CA . SER A 1 116 ? 24.969 -1.561 -17.329 1.00 91.19 116 SER A CA 1
ATOM 883 C C . SER A 1 116 ? 23.595 -0.930 -17.587 1.00 91.19 116 SER A C 1
ATOM 885 O O . SER A 1 116 ? 23.472 0.293 -17.642 1.00 91.19 116 SER A O 1
ATOM 887 N N . ARG A 1 117 ? 22.544 -1.752 -17.675 1.00 91.50 117 ARG A N 1
ATOM 888 C CA . ARG A 1 117 ? 21.149 -1.343 -17.884 1.00 91.50 117 ARG A CA 1
ATOM 889 C C . ARG A 1 117 ? 20.690 -0.240 -16.923 1.00 91.50 117 ARG A C 1
ATOM 891 O O . ARG A 1 117 ? 20.205 0.809 -17.343 1.00 91.50 117 ARG A O 1
ATOM 898 N N . ASP A 1 118 ? 20.868 -0.472 -15.624 1.00 89.81 118 ASP A N 1
ATOM 899 C CA . ASP A 1 118 ? 20.428 0.457 -14.580 1.00 89.81 118 ASP A CA 1
ATOM 900 C C . ASP A 1 118 ? 21.250 1.754 -14.579 1.00 89.81 118 ASP A C 1
ATOM 902 O O . ASP A 1 118 ? 20.737 2.806 -14.193 1.00 89.81 118 ASP A O 1
ATOM 906 N N . ASP A 1 119 ? 22.515 1.687 -15.004 1.00 88.69 119 ASP A N 1
ATOM 907 C CA . ASP A 1 119 ? 23.403 2.847 -15.106 1.00 88.69 119 ASP A CA 1
ATOM 908 C C . ASP A 1 119 ? 22.918 3.778 -16.226 1.00 88.69 119 ASP A C 1
ATOM 910 O O . ASP A 1 119 ? 22.737 4.976 -15.994 1.00 88.69 119 ASP A O 1
ATOM 914 N N . LEU A 1 120 ? 22.589 3.213 -17.396 1.00 92.44 120 LEU A N 1
ATOM 915 C CA . LEU A 1 120 ? 22.019 3.960 -18.517 1.00 92.44 120 LEU A CA 1
ATOM 916 C C . LEU A 1 120 ? 20.667 4.584 -18.159 1.00 92.44 120 LEU A C 1
ATOM 918 O O . LEU A 1 120 ? 20.455 5.779 -18.369 1.00 92.44 120 LEU A O 1
ATOM 922 N N . LYS A 1 121 ? 19.760 3.794 -17.571 1.00 92.75 121 LYS A N 1
ATOM 923 C CA . LYS A 1 121 ? 18.424 4.270 -17.189 1.00 92.75 121 LYS A CA 1
ATOM 924 C C . LYS A 1 121 ? 18.505 5.432 -16.195 1.00 92.75 121 LYS A C 1
ATOM 926 O O . LYS A 1 121 ? 17.761 6.406 -16.310 1.00 92.75 121 LYS A O 1
ATOM 931 N N . LYS A 1 122 ? 19.415 5.353 -15.217 1.00 91.00 122 LYS A N 1
ATOM 932 C CA . LYS A 1 122 ? 19.644 6.435 -14.248 1.00 91.00 122 LYS A CA 1
ATOM 933 C C . LYS A 1 122 ? 20.219 7.683 -14.911 1.00 91.00 122 LYS A C 1
ATOM 935 O O . LYS A 1 122 ? 19.763 8.773 -14.583 1.00 91.00 122 LYS A O 1
ATOM 940 N N . ALA A 1 123 ? 21.168 7.527 -15.833 1.00 90.94 123 ALA A N 1
ATOM 941 C CA . ALA A 1 123 ? 21.795 8.645 -16.536 1.00 90.94 123 ALA A CA 1
ATOM 942 C C . ALA A 1 123 ? 20.819 9.394 -17.459 1.00 90.94 123 ALA A C 1
ATOM 944 O O . ALA A 1 123 ? 20.827 10.621 -17.480 1.00 90.94 123 ALA A O 1
ATOM 945 N N . LEU A 1 124 ? 19.950 8.670 -18.174 1.00 90.75 124 LEU A N 1
ATOM 946 C CA . LEU A 1 124 ? 18.924 9.261 -19.046 1.00 90.75 124 LEU A CA 1
ATOM 947 C C . LEU A 1 124 ? 17.739 9.850 -18.262 1.00 90.75 124 LEU A C 1
ATOM 949 O O . LEU A 1 124 ? 17.035 10.723 -18.761 1.00 90.75 124 LEU A O 1
ATOM 953 N N . GLY A 1 125 ? 17.534 9.398 -17.023 1.00 90.25 125 GLY A N 1
ATOM 954 C CA . GLY A 1 125 ? 16.445 9.822 -16.152 1.00 90.25 125 GLY A CA 1
ATOM 955 C C . GLY A 1 125 ? 15.354 8.760 -16.076 1.00 90.25 125 GLY A C 1
ATOM 956 O O . GLY A 1 125 ? 14.470 8.678 -16.925 1.00 90.25 125 GLY A O 1
ATOM 957 N N . ALA A 1 126 ? 15.374 7.975 -14.996 1.00 87.69 126 ALA A N 1
ATOM 958 C CA . ALA A 1 126 ? 14.478 6.833 -14.819 1.00 87.69 126 ALA A CA 1
ATOM 959 C C . ALA A 1 126 ? 12.979 7.185 -14.886 1.00 87.69 126 ALA A C 1
ATOM 961 O O . ALA A 1 126 ? 12.180 6.318 -15.222 1.00 87.69 126 ALA A O 1
ATOM 962 N N . GLY A 1 127 ? 12.608 8.438 -14.596 1.00 87.38 127 GLY A N 1
ATOM 963 C CA . GLY A 1 127 ? 11.223 8.918 -14.632 1.00 87.38 127 GLY A CA 1
ATOM 964 C C . GLY A 1 127 ? 10.636 9.116 -16.034 1.00 87.38 127 GLY A C 1
ATOM 965 O O . GLY A 1 127 ? 9.420 9.221 -16.155 1.00 87.38 127 GLY A O 1
ATOM 966 N N . TYR A 1 128 ? 11.457 9.147 -17.090 1.00 88.38 128 TYR A N 1
ATOM 967 C CA . TYR A 1 128 ? 10.960 9.229 -18.471 1.00 88.38 128 TYR A CA 1
ATOM 968 C C . TYR A 1 128 ? 10.505 7.872 -19.024 1.00 88.38 128 TYR A C 1
ATOM 970 O O . TYR A 1 128 ? 9.756 7.818 -20.003 1.00 88.38 128 TYR A O 1
ATOM 978 N N . PHE A 1 129 ? 10.937 6.777 -18.395 1.00 90.12 129 PHE A N 1
ATOM 979 C CA . PHE A 1 129 ? 10.620 5.419 -18.815 1.00 90.12 129 PHE A CA 1
ATOM 980 C C . PHE A 1 129 ? 9.398 4.900 -18.064 1.00 90.12 129 PHE A C 1
ATOM 982 O O . PHE A 1 129 ? 9.451 4.663 -16.859 1.00 90.12 129 PHE A O 1
ATOM 989 N N . SER A 1 130 ? 8.307 4.716 -18.799 1.00 87.12 130 SER A N 1
ATOM 990 C CA . SER A 1 130 ? 7.055 4.168 -18.276 1.00 87.12 130 SER A CA 1
ATOM 991 C C . SER A 1 130 ? 7.134 2.662 -18.048 1.00 87.12 130 SER A C 1
ATOM 993 O O . SER A 1 130 ? 6.716 2.187 -17.000 1.00 87.12 130 SER A O 1
ATOM 995 N N . ASN A 1 131 ? 7.732 1.943 -18.998 1.00 87.56 131 ASN A N 1
ATOM 996 C CA . ASN A 1 131 ? 7.856 0.492 -18.981 1.00 87.56 131 ASN A CA 1
ATOM 997 C C . ASN A 1 131 ? 9.287 0.071 -19.329 1.00 87.56 131 ASN A C 1
ATOM 999 O O . ASN A 1 131 ? 10.013 0.783 -20.033 1.00 87.56 131 ASN A O 1
ATOM 1003 N N . GLU A 1 132 ? 9.670 -1.107 -18.848 1.00 91.25 132 GLU A N 1
ATOM 1004 C CA . GLU A 1 132 ? 10.889 -1.808 -19.244 1.00 91.25 132 GLU A CA 1
ATOM 1005 C C . GLU A 1 132 ? 10.502 -3.092 -19.972 1.00 91.25 132 GLU A C 1
ATOM 1007 O O . GLU A 1 132 ? 9.612 -3.810 -19.524 1.00 91.25 132 GLU A O 1
ATOM 1012 N N . TYR A 1 133 ? 11.179 -3.385 -21.077 1.00 92.75 133 TYR A N 1
ATOM 1013 C CA . TYR A 1 133 ? 10.963 -4.590 -21.864 1.00 92.75 133 TYR A CA 1
ATOM 1014 C C . TYR A 1 133 ? 12.299 -5.270 -22.159 1.00 92.75 133 TYR A C 1
ATOM 1016 O O . TYR A 1 133 ? 13.304 -4.611 -22.431 1.00 92.75 133 TYR A O 1
ATOM 1024 N N . PHE A 1 134 ? 12.327 -6.594 -22.078 1.00 93.56 134 PHE A N 1
ATOM 1025 C CA . PHE A 1 134 ? 13.511 -7.395 -22.358 1.00 93.56 134 PHE A CA 1
ATOM 1026 C C . PHE A 1 134 ? 13.196 -8.334 -23.515 1.00 93.56 134 PHE A C 1
ATOM 1028 O O . PHE A 1 134 ? 12.190 -9.036 -23.470 1.00 93.56 134 PHE A O 1
ATOM 1035 N N . ALA A 1 135 ? 14.048 -8.320 -24.536 1.00 93.75 135 ALA A N 1
ATOM 1036 C CA . ALA A 1 135 ? 13.856 -9.085 -25.757 1.00 93.75 135 ALA A CA 1
ATOM 1037 C C . ALA A 1 135 ? 15.129 -9.867 -26.096 1.00 93.75 135 ALA A C 1
ATOM 1039 O O . ALA A 1 135 ? 16.234 -9.317 -26.089 1.00 93.75 135 ALA A O 1
ATOM 1040 N N . THR A 1 136 ? 14.956 -11.152 -26.395 1.00 93.19 136 THR A N 1
ATOM 1041 C CA . THR A 1 136 ? 16.039 -12.111 -26.676 1.00 93.19 136 THR A CA 1
ATOM 1042 C C . THR A 1 136 ? 15.974 -12.706 -28.074 1.00 93.19 136 THR A C 1
ATOM 1044 O O . THR A 1 136 ? 16.995 -13.151 -28.599 1.00 93.19 136 THR A O 1
ATOM 1047 N N . ASP A 1 137 ? 14.796 -12.692 -28.692 1.00 90.56 137 ASP A N 1
ATOM 1048 C CA . ASP A 1 137 ? 14.576 -13.202 -30.041 1.00 90.56 137 ASP A CA 1
ATOM 1049 C C . ASP A 1 137 ? 13.726 -12.229 -30.872 1.00 90.56 137 ASP A C 1
ATOM 1051 O O . ASP A 1 137 ? 13.011 -11.373 -30.350 1.00 90.56 137 ASP A O 1
ATOM 1055 N N . ALA A 1 138 ? 13.779 -12.362 -32.194 1.00 89.12 138 ALA A N 1
ATOM 1056 C CA . ALA A 1 138 ? 12.993 -11.573 -33.134 1.00 89.12 138 ALA A CA 1
ATOM 1057 C C . ALA A 1 138 ? 11.483 -11.673 -32.855 1.00 89.12 138 ALA A C 1
ATOM 1059 O O . ALA A 1 138 ? 10.748 -10.717 -33.089 1.00 89.12 138 ALA A O 1
ATOM 1060 N N . HIS A 1 139 ? 11.026 -12.811 -32.319 1.00 90.44 139 HIS A N 1
ATOM 1061 C CA . HIS A 1 139 ? 9.640 -13.005 -31.891 1.00 90.44 139 HIS A CA 1
ATOM 1062 C C . HIS A 1 139 ? 9.240 -12.086 -30.718 1.00 90.44 139 HIS A C 1
ATOM 1064 O O . HIS A 1 139 ? 8.098 -11.621 -30.664 1.00 90.44 139 HIS A O 1
ATOM 1070 N N . ASP A 1 140 ? 10.165 -11.787 -29.801 1.00 90.56 140 ASP A N 1
ATOM 1071 C CA . ASP A 1 140 ? 9.936 -10.846 -28.694 1.00 90.56 140 ASP A CA 1
ATOM 1072 C C . ASP A 1 140 ? 9.781 -9.416 -29.233 1.00 90.56 140 ASP A C 1
ATOM 1074 O O . ASP A 1 140 ? 8.958 -8.633 -28.771 1.00 90.56 140 ASP A O 1
ATOM 1078 N N . MET A 1 141 ? 10.507 -9.097 -30.305 1.00 90.88 141 MET A N 1
ATOM 1079 C CA . MET A 1 141 ? 10.409 -7.816 -31.008 1.00 90.88 141 MET A CA 1
ATOM 1080 C C . MET A 1 141 ? 9.181 -7.707 -31.936 1.00 90.88 141 MET A C 1
ATOM 1082 O O . MET A 1 141 ? 9.092 -6.773 -32.734 1.00 90.88 141 MET A O 1
ATOM 1086 N N . ALA A 1 142 ? 8.198 -8.608 -31.826 1.00 92.69 142 ALA A N 1
ATOM 1087 C CA . ALA A 1 142 ? 6.895 -8.446 -32.468 1.00 92.69 142 ALA A CA 1
ATOM 1088 C C . ALA A 1 142 ? 5.962 -7.558 -31.624 1.00 92.69 142 ALA A C 1
ATOM 1090 O O . ALA A 1 142 ? 5.862 -7.709 -30.405 1.00 92.69 142 ALA A O 1
ATOM 1091 N N . TRP A 1 143 ? 5.214 -6.662 -32.277 1.00 90.19 143 TRP A N 1
ATOM 1092 C CA . TRP A 1 143 ? 4.329 -5.702 -31.598 1.00 90.19 143 TRP A CA 1
ATOM 1093 C C . TRP A 1 143 ? 3.275 -6.362 -30.690 1.00 90.19 143 TRP A C 1
ATOM 1095 O O . TRP A 1 143 ? 2.994 -5.873 -29.594 1.00 90.19 143 TRP A O 1
ATOM 1105 N N . ASP A 1 144 ? 2.705 -7.488 -31.125 1.00 89.06 144 ASP A N 1
ATOM 1106 C CA . ASP A 1 144 ? 1.714 -8.241 -30.348 1.00 89.06 144 ASP A CA 1
ATOM 1107 C C . ASP A 1 144 ? 2.324 -8.817 -29.057 1.00 89.06 144 ASP A C 1
ATOM 1109 O O . ASP A 1 144 ? 1.740 -8.681 -27.980 1.00 89.06 144 ASP A O 1
ATOM 1113 N N . THR A 1 145 ? 3.539 -9.370 -29.140 1.00 89.56 145 THR A N 1
ATOM 1114 C CA . THR A 1 145 ? 4.289 -9.896 -27.988 1.00 89.56 145 THR A CA 1
ATOM 1115 C C . THR A 1 145 ? 4.624 -8.788 -26.990 1.00 89.56 145 THR A C 1
ATOM 1117 O O . THR A 1 145 ? 4.365 -8.932 -25.792 1.00 89.56 145 THR A O 1
ATOM 1120 N N . TYR A 1 146 ? 5.120 -7.649 -27.483 1.00 89.00 146 TYR A N 1
ATOM 1121 C CA . TYR A 1 146 ? 5.387 -6.463 -26.668 1.00 89.00 146 TYR A CA 1
ATOM 1122 C C . TYR A 1 146 ? 4.126 -5.964 -25.941 1.00 89.00 146 TYR A C 1
ATOM 1124 O O . TYR A 1 146 ? 4.150 -5.685 -24.737 1.00 89.00 146 TYR A O 1
ATOM 1132 N N . THR A 1 147 ? 3.004 -5.884 -26.660 1.00 86.56 147 THR A N 1
ATOM 1133 C CA . THR A 1 147 ? 1.736 -5.380 -26.116 1.00 86.56 147 THR A CA 1
ATOM 1134 C C . THR A 1 147 ? 1.186 -6.299 -25.028 1.00 86.56 147 THR A C 1
ATOM 1136 O O . THR A 1 147 ? 0.735 -5.800 -23.998 1.00 86.56 147 THR A O 1
ATOM 1139 N N . LYS A 1 148 ? 1.250 -7.623 -25.218 1.00 84.38 148 LYS A N 1
ATOM 1140 C CA . LYS A 1 148 ? 0.843 -8.617 -24.210 1.00 84.38 148 LYS A CA 1
ATOM 1141 C C . LYS A 1 148 ? 1.669 -8.482 -22.933 1.00 84.38 148 LYS A C 1
ATOM 1143 O O . LYS A 1 148 ? 1.116 -8.155 -21.890 1.00 84.38 148 LYS A O 1
ATOM 1148 N N . SER A 1 149 ? 2.997 -8.534 -23.054 1.00 80.88 149 SER A N 1
ATOM 1149 C CA . SER A 1 149 ? 3.909 -8.406 -21.907 1.00 80.88 149 SER A CA 1
ATOM 1150 C C . SER A 1 149 ? 3.731 -7.101 -21.124 1.00 80.88 149 SER A C 1
ATOM 1152 O O . SER A 1 149 ? 3.989 -7.065 -19.923 1.00 80.88 149 SER A O 1
ATOM 1154 N N . THR A 1 150 ? 3.320 -6.023 -21.792 1.00 75.00 150 THR A N 1
ATOM 1155 C CA . THR A 1 150 ? 3.091 -4.723 -21.150 1.00 75.00 150 THR A CA 1
ATOM 1156 C C . THR A 1 150 ? 1.698 -4.629 -20.509 1.00 75.00 150 THR A C 1
ATOM 1158 O O . THR A 1 150 ? 1.528 -3.925 -19.514 1.00 75.00 150 THR A O 1
ATOM 1161 N N . ARG A 1 151 ? 0.693 -5.340 -21.047 1.00 64.56 151 ARG A N 1
ATOM 1162 C CA . ARG A 1 151 ? -0.678 -5.394 -20.507 1.00 64.56 151 ARG A CA 1
ATOM 1163 C C . ARG A 1 151 ? -0.812 -6.325 -19.305 1.00 64.56 151 ARG A C 1
ATOM 1165 O O . ARG A 1 151 ? -1.577 -5.992 -18.399 1.00 64.56 151 ARG A O 1
ATOM 1172 N N . ASP A 1 152 ? -0.040 -7.407 -19.252 1.00 54.16 152 ASP A N 1
ATOM 1173 C CA . ASP A 1 152 ? -0.088 -8.399 -18.165 1.00 54.16 152 ASP A CA 1
ATOM 1174 C C . ASP A 1 152 ? 0.291 -7.799 -16.797 1.00 54.16 152 ASP A C 1
ATOM 1176 O O . ASP A 1 152 ? -0.137 -8.284 -15.754 1.00 54.16 152 ASP A O 1
ATOM 1180 N N . LEU A 1 153 ? 0.990 -6.657 -16.776 1.00 52.91 153 LEU A N 1
ATOM 1181 C CA . LEU A 1 153 ? 1.258 -5.889 -15.552 1.00 52.91 153 LEU A CA 1
ATOM 1182 C C . LEU A 1 153 ? 0.023 -5.168 -14.979 1.00 52.91 153 LEU A C 1
ATOM 1184 O O . LEU A 1 153 ? 0.065 -4.709 -13.839 1.00 52.91 153 LEU A O 1
ATOM 1188 N N . SER A 1 154 ? -1.052 -5.022 -15.759 1.00 52.59 154 SER A N 1
ATOM 1189 C CA . SER A 1 154 ? -2.195 -4.156 -15.429 1.00 52.59 154 SER A CA 1
ATOM 1190 C C . SER A 1 154 ? -3.511 -4.882 -15.143 1.00 52.59 154 SER A C 1
ATOM 1192 O O . SER A 1 154 ? -4.435 -4.238 -14.648 1.00 52.59 154 SER A O 1
ATOM 1194 N N . GLY A 1 155 ? -3.627 -6.186 -15.424 1.00 52.12 155 GLY A N 1
ATOM 1195 C CA . GLY A 1 155 ? -4.940 -6.842 -15.378 1.00 52.12 155 GLY A CA 1
ATOM 1196 C C . GLY A 1 155 ? -4.995 -8.348 -15.135 1.00 52.12 155 GLY A C 1
ATOM 1197 O O . GLY A 1 155 ? -6.073 -8.821 -14.782 1.00 52.12 155 GLY A O 1
ATOM 1198 N N . GLU A 1 156 ? -3.904 -9.102 -15.274 1.00 54.00 156 GLU A N 1
ATOM 1199 C CA . GLU A 1 156 ? -3.934 -10.537 -14.967 1.00 54.00 156 GLU A CA 1
ATOM 1200 C C . GLU A 1 156 ? -3.535 -10.792 -13.511 1.00 54.00 156 GLU A C 1
ATOM 1202 O O . GLU A 1 156 ? -2.660 -10.121 -12.955 1.00 54.00 156 GLU A O 1
ATOM 1207 N N . GLU A 1 157 ? -4.221 -11.740 -12.865 1.00 57.56 157 GLU A N 1
ATOM 1208 C CA . GLU A 1 157 ? -3.866 -12.185 -11.523 1.00 57.56 157 GLU A CA 1
ATOM 1209 C C . GLU A 1 157 ? -2.428 -12.697 -11.558 1.00 57.56 157 GLU A C 1
ATOM 1211 O O . GLU A 1 157 ? -2.134 -13.728 -12.163 1.00 57.56 157 GLU A O 1
ATOM 1216 N N . GLN A 1 158 ? -1.523 -11.951 -10.919 1.00 67.00 158 GLN A N 1
ATOM 1217 C CA . GLN A 1 158 ? -0.157 -12.410 -10.707 1.00 67.00 158 GLN A CA 1
ATOM 1218 C C . GLN A 1 158 ? -0.210 -13.819 -10.111 1.00 67.00 158 GLN A C 1
ATOM 1220 O O . GLN A 1 158 ? -1.095 -14.081 -9.294 1.00 67.00 158 GLN A O 1
ATOM 1225 N N . PRO A 1 159 ? 0.693 -14.729 -10.506 1.00 73.69 159 PRO A N 1
ATOM 1226 C CA . PRO A 1 159 ? 0.682 -16.088 -9.992 1.00 73.69 159 PRO A CA 1
ATOM 1227 C C . PRO A 1 159 ? 0.820 -16.050 -8.466 1.00 73.69 159 PRO A C 1
ATOM 1229 O O . PRO A 1 159 ? 1.901 -15.798 -7.941 1.00 73.69 159 PRO A O 1
ATOM 1232 N N . LEU A 1 160 ? -0.298 -16.261 -7.769 1.00 75.44 160 LEU A N 1
ATOM 1233 C CA . LEU A 1 160 ? -0.355 -16.314 -6.315 1.00 75.44 160 LEU A CA 1
ATOM 1234 C C . LEU A 1 160 ? -0.078 -17.742 -5.862 1.00 75.44 160 LEU A C 1
ATOM 1236 O O . LEU A 1 160 ? -0.594 -18.709 -6.430 1.00 75.44 160 LEU A O 1
ATOM 1240 N N . SER A 1 161 ? 0.702 -17.871 -4.797 1.00 83.31 161 SER A N 1
ATOM 1241 C CA . SER A 1 161 ? 0.810 -19.130 -4.069 1.00 83.31 161 SER A CA 1
ATOM 1242 C C . SER A 1 161 ? -0.550 -19.525 -3.486 1.00 83.31 161 SER A C 1
ATOM 1244 O O . SER A 1 161 ? -1.373 -18.673 -3.147 1.00 83.31 161 SER A O 1
ATOM 1246 N N . GLU A 1 162 ? -0.776 -20.827 -3.296 1.00 81.88 162 GLU A N 1
ATOM 1247 C CA . GLU A 1 162 ? -1.974 -21.345 -2.621 1.00 81.88 162 GLU A CA 1
ATOM 1248 C C . GLU A 1 162 ? -2.186 -20.677 -1.252 1.00 81.88 162 GLU A C 1
ATOM 1250 O O . GLU A 1 162 ? -3.307 -20.309 -0.905 1.00 81.88 162 GLU A O 1
ATOM 1255 N N . VAL A 1 163 ? -1.094 -20.421 -0.523 1.00 85.31 163 VAL A N 1
ATOM 1256 C CA . VAL A 1 163 ? -1.114 -19.724 0.772 1.00 85.31 163 VAL A CA 1
ATOM 1257 C C . VAL A 1 163 ? -1.595 -18.278 0.628 1.00 85.31 163 VAL A C 1
ATOM 1259 O O . VAL A 1 163 ? -2.435 -17.825 1.399 1.00 85.31 163 VAL A O 1
ATOM 1262 N N . GLU A 1 164 ? -1.097 -17.549 -0.370 1.00 85.25 164 GLU A N 1
ATOM 1263 C CA . GLU A 1 164 ? -1.469 -16.147 -0.601 1.00 85.25 164 GLU A CA 1
ATOM 1264 C C . GLU A 1 164 ? -2.931 -16.023 -1.040 1.00 85.25 164 GLU A C 1
ATOM 1266 O O . GLU A 1 164 ? -3.625 -15.085 -0.644 1.00 85.25 164 GLU A O 1
ATOM 1271 N N . ARG A 1 165 ? -3.423 -17.004 -1.806 1.00 84.62 165 ARG A N 1
ATOM 1272 C CA . ARG A 1 165 ? -4.830 -17.080 -2.202 1.00 84.62 165 ARG A CA 1
ATOM 1273 C C . ARG A 1 165 ? -5.747 -17.249 -0.990 1.00 84.62 165 ARG A C 1
ATOM 1275 O O . ARG A 1 165 ? -6.740 -16.534 -0.897 1.00 84.62 165 ARG A O 1
ATOM 1282 N N . LEU A 1 166 ? -5.396 -18.142 -0.063 1.00 83.62 166 LEU A N 1
ATOM 1283 C CA . LEU A 1 166 ? -6.177 -18.381 1.156 1.00 83.62 166 LEU A CA 1
ATOM 1284 C C . LEU A 1 166 ? -6.210 -17.148 2.070 1.00 83.62 166 LEU A C 1
ATOM 1286 O O . LEU A 1 166 ? -7.276 -16.773 2.543 1.00 83.62 166 LEU A O 1
ATOM 1290 N N . VAL A 1 167 ? -5.076 -16.463 2.251 1.00 84.44 167 VAL A N 1
ATOM 1291 C CA . VAL A 1 167 ? -5.015 -15.221 3.047 1.00 84.44 167 VAL A CA 1
ATOM 1292 C C . VAL A 1 167 ? -5.898 -14.124 2.443 1.00 84.44 167 VAL A C 1
ATOM 1294 O O . VAL A 1 167 ? -6.586 -13.398 3.158 1.00 84.44 167 VAL A O 1
ATOM 1297 N N . LYS A 1 168 ? -5.908 -14.001 1.111 1.00 82.75 168 LYS A N 1
ATOM 1298 C CA . LYS A 1 168 ? -6.763 -13.035 0.409 1.00 82.75 168 LYS A CA 1
ATOM 1299 C C . LYS A 1 168 ? -8.252 -13.364 0.570 1.00 82.75 168 LYS A C 1
ATOM 1301 O O . LYS A 1 168 ? -9.061 -12.445 0.683 1.00 82.75 168 LYS A O 1
ATOM 1306 N N . GLU A 1 169 ? -8.605 -14.648 0.575 1.00 82.00 169 GLU A N 1
ATOM 1307 C CA . GLU A 1 169 ? -9.973 -15.129 0.798 1.00 82.00 169 GLU A CA 1
ATOM 1308 C C . GLU A 1 169 ? -10.443 -14.861 2.238 1.00 82.00 169 GLU A C 1
ATOM 1310 O O . GLU A 1 169 ? -11.528 -14.314 2.434 1.00 82.00 169 GLU A O 1
ATOM 1315 N N . GLU A 1 170 ? -9.598 -15.138 3.236 1.00 79.56 170 GLU A N 1
ATOM 1316 C CA . GLU A 1 170 ? -9.873 -14.858 4.653 1.00 79.56 170 GLU A CA 1
ATOM 1317 C C . GLU A 1 170 ? -10.102 -13.360 4.909 1.00 79.56 170 GLU A C 1
ATOM 1319 O O . GLU A 1 170 ? -11.102 -12.972 5.515 1.00 79.56 170 GLU A O 1
ATOM 1324 N N . ALA A 1 171 ? -9.247 -12.496 4.354 1.00 79.44 171 ALA A N 1
ATOM 1325 C CA . ALA A 1 171 ? -9.382 -11.044 4.484 1.00 79.44 171 ALA A CA 1
ATOM 1326 C C . ALA A 1 171 ? -10.671 -10.490 3.848 1.00 79.44 171 ALA A C 1
ATOM 1328 O O . ALA A 1 171 ? -11.180 -9.444 4.260 1.00 79.44 171 ALA A O 1
ATOM 1329 N N . LEU A 1 172 ? -11.203 -11.162 2.821 1.00 76.94 172 LEU A N 1
ATOM 1330 C CA . LEU A 1 172 ? -12.465 -10.772 2.197 1.00 76.94 172 LEU A CA 1
ATOM 1331 C C . LEU A 1 172 ? -13.664 -11.137 3.087 1.00 76.94 172 LEU A C 1
ATOM 1333 O O . LEU A 1 172 ? -14.632 -10.380 3.146 1.00 76.94 172 LEU A O 1
ATOM 1337 N N . LEU A 1 173 ? -13.577 -12.270 3.789 1.00 73.19 173 LEU A N 1
ATOM 1338 C CA . LEU A 1 173 ? -14.617 -12.785 4.683 1.00 73.19 173 LEU A CA 1
ATOM 1339 C C . LEU A 1 173 ? -14.685 -12.033 6.024 1.00 73.19 173 LEU A C 1
ATOM 1341 O O . LEU A 1 173 ? -15.770 -11.900 6.583 1.00 73.19 173 LEU A O 1
ATOM 1345 N N . GLU A 1 174 ? -13.578 -11.470 6.521 1.00 66.44 174 GLU A N 1
ATOM 1346 C CA . GLU A 1 174 ? -13.573 -10.659 7.756 1.00 66.44 174 GLU A CA 1
ATOM 1347 C C . GLU A 1 174 ? -14.363 -9.339 7.651 1.00 66.44 174 GLU A C 1
ATOM 1349 O O . GLU A 1 174 ? -14.665 -8.699 8.663 1.00 66.44 174 GLU A O 1
ATOM 1354 N N . LYS A 1 175 ? -14.711 -8.892 6.438 1.00 56.78 175 LYS A N 1
ATOM 1355 C CA . LYS A 1 175 ? -15.242 -7.539 6.222 1.00 56.78 175 LYS A CA 1
ATOM 1356 C C . LYS A 1 175 ? -16.707 -7.34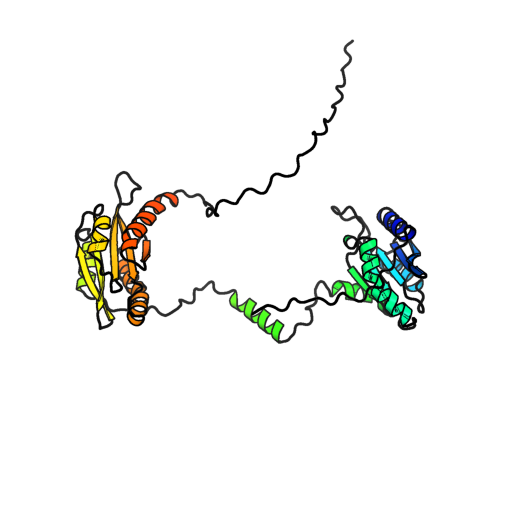8 6.647 1.00 56.78 175 LYS A C 1
ATOM 1358 O O . LYS A 1 175 ? -17.150 -6.204 6.736 1.00 56.78 175 LYS A O 1
ATOM 1363 N N . ASP A 1 176 ? -17.428 -8.418 6.984 1.00 55.19 176 ASP A N 1
ATOM 1364 C CA . ASP A 1 176 ? -18.835 -8.380 7.423 1.00 55.19 176 ASP A CA 1
ATOM 1365 C C . ASP A 1 176 ? -19.002 -8.512 8.953 1.00 55.19 176 ASP A C 1
ATOM 1367 O O . ASP A 1 176 ? -19.788 -9.299 9.474 1.00 55.19 176 ASP A O 1
ATOM 1371 N N . THR A 1 177 ? -18.296 -7.675 9.717 1.00 58.47 177 THR A N 1
ATOM 1372 C CA . THR A 1 177 ? -18.472 -7.549 11.182 1.00 58.47 177 THR A CA 1
ATOM 1373 C C . THR A 1 177 ? -19.550 -6.532 11.591 1.00 58.47 177 THR A C 1
ATOM 1375 O O . THR A 1 177 ? -19.648 -6.155 12.760 1.00 58.47 177 THR A O 1
ATOM 1378 N N . SER A 1 178 ? -20.399 -6.074 10.658 1.00 53.84 178 SER A N 1
ATOM 1379 C CA . SER A 1 178 ? -21.446 -5.077 10.954 1.00 53.84 178 SER A CA 1
ATOM 1380 C C . SER A 1 178 ? -22.506 -5.601 11.930 1.00 53.84 178 SER A C 1
ATOM 1382 O O . SER A 1 178 ? -23.031 -4.845 12.751 1.00 53.84 178 SER A O 1
ATOM 1384 N N . THR A 1 179 ? -22.752 -6.911 11.946 1.00 52.19 179 THR A N 1
ATOM 1385 C CA . THR A 1 179 ? -23.379 -7.541 13.103 1.00 52.19 179 THR A CA 1
ATOM 1386 C C . THR A 1 179 ? -22.293 -7.783 14.130 1.00 52.19 179 THR A C 1
ATOM 1388 O O . THR A 1 179 ? -21.504 -8.715 13.986 1.00 52.19 179 THR A O 1
ATOM 1391 N N . ARG A 1 180 ? -22.266 -6.956 15.181 1.00 52.91 180 ARG A N 1
ATOM 1392 C CA . ARG A 1 180 ? -21.631 -7.312 16.450 1.00 52.91 180 ARG A CA 1
ATOM 1393 C C . ARG A 1 180 ? -22.134 -8.710 16.798 1.00 52.91 180 ARG A C 1
ATOM 1395 O O . ARG A 1 180 ? -23.243 -8.839 17.313 1.00 52.91 180 ARG A O 1
ATOM 1402 N N . SER A 1 181 ? -21.369 -9.757 16.489 1.00 54.38 181 SER A N 1
ATOM 1403 C CA . SER A 1 181 ? -21.547 -11.035 17.154 1.00 54.38 181 SER A CA 1
ATOM 1404 C C . SER A 1 181 ? -21.358 -10.678 18.613 1.00 54.38 181 SER A C 1
ATOM 1406 O O . SER A 1 181 ? -20.243 -10.341 19.012 1.00 54.38 181 SER A O 1
ATOM 1408 N N . SER A 1 182 ? -22.468 -10.567 19.345 1.00 54.06 182 SER A N 1
ATOM 1409 C CA . SER A 1 182 ? -22.464 -10.242 20.761 1.00 54.06 182 SER A CA 1
ATOM 1410 C C . SER A 1 182 ? -21.515 -11.234 21.399 1.00 54.06 182 SER A C 1
ATOM 1412 O O . SER A 1 182 ? -21.820 -12.424 21.493 1.00 54.06 182 SER A O 1
ATOM 1414 N N . ALA A 1 183 ? -20.314 -10.760 21.710 1.00 48.59 183 ALA A N 1
ATOM 1415 C CA . ALA A 1 183 ? -19.317 -11.542 22.388 1.00 48.59 183 ALA A CA 1
ATOM 1416 C C . ALA A 1 183 ? -19.958 -11.932 23.716 1.00 48.59 183 ALA A C 1
ATOM 1418 O O . ALA A 1 183 ? -20.269 -11.064 24.525 1.00 48.59 183 ALA A O 1
ATOM 1419 N N . MET A 1 184 ? -20.175 -13.236 23.879 1.00 53.72 184 MET A N 1
ATOM 1420 C CA . MET A 1 184 ? -20.766 -13.874 25.051 1.00 53.72 184 MET A CA 1
ATOM 1421 C C . MET A 1 184 ? -22.271 -13.598 25.219 1.00 53.72 184 MET A C 1
ATOM 1423 O O . MET A 1 184 ? -22.737 -12.461 25.257 1.00 53.72 184 MET A O 1
ATOM 1427 N N . ALA A 1 185 ? -23.058 -14.672 25.322 1.00 56.06 185 ALA A N 1
ATOM 1428 C CA . ALA A 1 185 ? -24.423 -14.576 25.824 1.00 56.06 185 ALA A CA 1
ATOM 1429 C C . ALA A 1 185 ? -24.368 -13.919 27.211 1.00 56.06 185 ALA A C 1
ATOM 1431 O O . ALA A 1 185 ? -23.583 -14.357 28.054 1.00 56.06 185 ALA A O 1
ATOM 1432 N N . ALA A 1 186 ? -25.149 -12.858 27.429 1.00 64.12 186 ALA A N 1
ATOM 1433 C CA . ALA A 1 186 ? -25.226 -12.208 28.730 1.00 64.12 186 ALA A CA 1
ATOM 1434 C C . ALA A 1 186 ? -25.620 -13.258 29.781 1.00 64.12 186 ALA A C 1
ATOM 1436 O O . ALA A 1 186 ? -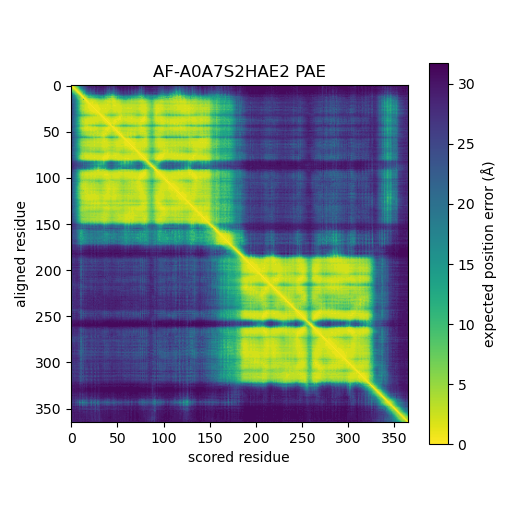26.673 -13.890 29.674 1.00 64.12 186 ALA A O 1
ATOM 1437 N N . ILE A 1 187 ? -24.741 -13.495 30.755 1.00 75.94 187 ILE A N 1
ATOM 1438 C CA . ILE A 1 187 ? -25.027 -14.386 31.878 1.00 75.94 187 ILE A CA 1
ATOM 1439 C C . ILE A 1 187 ? -26.036 -13.647 32.754 1.00 75.94 187 ILE A C 1
ATOM 1441 O O . ILE A 1 187 ? -25.727 -12.565 33.247 1.00 75.94 187 ILE A O 1
ATOM 1445 N N . ALA A 1 188 ? -27.238 -14.201 32.899 1.00 82.06 188 ALA A N 1
ATOM 1446 C CA . ALA A 1 188 ? -28.291 -13.612 33.715 1.00 82.06 188 ALA A CA 1
ATOM 1447 C C . ALA A 1 188 ? -28.043 -13.917 35.199 1.00 82.06 188 ALA A C 1
ATOM 1449 O O . ALA A 1 188 ? -28.000 -15.082 35.595 1.00 82.06 188 ALA A O 1
ATOM 1450 N N . PHE A 1 189 ? -27.904 -12.870 36.009 1.00 90.12 189 PHE A N 1
ATOM 1451 C CA . PHE A 1 189 ? -27.774 -12.967 37.465 1.00 90.12 189 PHE A CA 1
ATOM 1452 C C . PHE A 1 189 ? -29.134 -12.689 38.125 1.00 90.12 189 PHE A C 1
ATOM 1454 O O . PHE A 1 189 ? -29.740 -11.657 37.835 1.00 90.12 189 PHE A O 1
ATOM 1461 N N . PRO A 1 190 ? -29.646 -13.560 39.012 1.00 92.06 190 PRO A N 1
ATOM 1462 C CA . PRO A 1 190 ? -30.860 -13.259 39.764 1.00 92.06 190 PRO A CA 1
ATOM 1463 C C . PRO A 1 190 ? -30.659 -12.026 40.650 1.00 92.06 190 PRO A C 1
ATOM 1465 O O . PRO A 1 190 ? -29.598 -11.860 41.250 1.00 92.06 190 PRO A O 1
ATOM 1468 N N . ILE A 1 191 ? -31.682 -11.179 40.753 1.00 92.19 191 ILE A N 1
ATOM 1469 C CA . ILE A 1 191 ? -31.646 -9.936 41.534 1.00 92.19 191 ILE A CA 1
ATOM 1470 C C . ILE A 1 191 ? -32.580 -10.083 42.728 1.00 92.19 191 ILE A C 1
ATOM 1472 O O . ILE A 1 191 ? -33.737 -10.465 42.553 1.00 92.19 191 ILE A O 1
ATOM 1476 N N . GLU A 1 192 ? -32.075 -9.789 43.924 1.00 93.81 192 GLU A N 1
ATOM 1477 C CA . GLU A 1 192 ? -32.852 -9.853 45.162 1.00 93.81 192 GLU A CA 1
ATOM 1478 C C . GLU A 1 192 ? -33.966 -8.796 45.196 1.00 93.81 192 GLU A C 1
ATOM 1480 O O . GLU A 1 192 ? -33.828 -7.689 44.667 1.00 93.81 192 GLU A O 1
ATOM 1485 N N . ASP A 1 193 ? -35.080 -9.126 45.854 1.00 91.19 193 ASP A N 1
ATOM 1486 C CA . ASP A 1 193 ? -36.248 -8.240 45.942 1.00 91.19 193 ASP A CA 1
ATOM 1487 C C . ASP A 1 193 ? -35.920 -6.909 46.642 1.00 91.19 193 ASP A C 1
ATOM 1489 O O . ASP A 1 193 ? -36.436 -5.858 46.251 1.00 91.19 193 ASP A O 1
ATOM 1493 N N . ASP A 1 194 ? -34.998 -6.929 47.610 1.00 92.38 194 ASP A N 1
ATOM 1494 C CA . ASP A 1 194 ? -34.525 -5.735 48.318 1.00 92.38 194 ASP A CA 1
ATOM 1495 C C . ASP A 1 194 ? -33.823 -4.750 47.369 1.00 92.38 194 ASP A C 1
ATOM 1497 O O . ASP A 1 194 ? -34.006 -3.537 47.480 1.00 92.38 194 ASP A O 1
ATOM 1501 N N . VAL A 1 195 ? -33.077 -5.254 46.379 1.00 92.44 195 VAL A N 1
ATOM 1502 C CA . VAL A 1 195 ? -32.427 -4.424 45.353 1.00 92.44 195 VAL A CA 1
ATOM 1503 C C . VAL A 1 195 ? -33.473 -3.769 44.456 1.00 92.44 195 VAL A C 1
ATOM 1505 O O . VAL A 1 195 ? -33.411 -2.560 44.226 1.00 92.44 195 VAL A O 1
ATOM 1508 N N . ARG A 1 196 ? -34.473 -4.532 43.997 1.00 91.81 196 ARG A N 1
ATOM 1509 C CA . ARG A 1 196 ? -35.589 -4.000 43.192 1.00 91.81 196 ARG A CA 1
ATOM 1510 C C . ARG A 1 196 ? -36.356 -2.913 43.950 1.00 91.81 196 ARG A C 1
ATOM 1512 O O . ARG A 1 196 ? -36.733 -1.900 43.363 1.00 91.81 196 ARG A O 1
ATOM 1519 N N . ALA A 1 197 ? -36.565 -3.097 45.255 1.00 93.19 197 ALA A N 1
ATOM 1520 C CA . ALA A 1 197 ? -37.201 -2.097 46.106 1.00 93.19 197 ALA A CA 1
ATOM 1521 C C . ALA A 1 197 ? -36.375 -0.801 46.181 1.00 93.19 197 ALA A C 1
ATOM 1523 O O . ALA A 1 197 ? -36.923 0.280 45.971 1.00 93.19 197 ALA A O 1
ATOM 1524 N N . GLN A 1 198 ? -35.056 -0.892 46.391 1.00 94.06 198 GLN A N 1
ATOM 1525 C CA . GLN A 1 198 ? -34.192 0.295 46.425 1.00 94.06 198 GLN A CA 1
ATOM 1526 C C . GLN A 1 198 ? -34.098 0.997 45.067 1.00 94.06 198 GLN A C 1
ATOM 1528 O O . GLN A 1 198 ? -34.129 2.222 45.024 1.00 94.06 198 GLN A O 1
ATOM 1533 N N . ILE A 1 199 ? -34.055 0.259 43.953 1.00 92.94 199 ILE A N 1
ATOM 1534 C CA . ILE A 1 199 ? -34.097 0.827 42.593 1.00 92.94 199 ILE A CA 1
ATOM 1535 C C . ILE A 1 199 ? -35.361 1.685 42.401 1.00 92.94 199 ILE A C 1
ATOM 1537 O O . ILE A 1 199 ? -35.285 2.787 41.855 1.00 92.94 199 ILE A O 1
ATOM 1541 N N . LYS A 1 200 ? -36.514 1.247 42.922 1.00 92.75 200 LYS A N 1
ATOM 1542 C CA . LYS A 1 200 ? -37.763 2.030 42.887 1.00 92.75 200 LYS A CA 1
ATOM 1543 C C . LYS A 1 200 ? -37.694 3.287 43.753 1.00 92.75 200 LYS A C 1
ATOM 1545 O O . LYS A 1 200 ? -38.102 4.353 43.299 1.00 92.75 200 LYS A O 1
ATOM 1550 N N . GLU A 1 201 ? -37.132 3.191 44.956 1.00 93.44 201 GLU A N 1
ATOM 1551 C CA . GLU A 1 201 ? -36.892 4.356 45.825 1.00 93.44 201 GLU A CA 1
ATOM 1552 C C . GLU A 1 201 ? -35.864 5.333 45.225 1.00 93.44 201 GLU A C 1
ATOM 1554 O O . GLU A 1 201 ? -35.933 6.551 45.410 1.00 93.44 201 GLU A O 1
ATOM 1559 N N . PHE A 1 202 ? -34.917 4.823 44.441 1.00 92.50 202 PHE A N 1
ATOM 1560 C CA . PHE A 1 202 ? -33.984 5.647 43.690 1.00 92.50 202 PHE A CA 1
ATOM 1561 C C . PHE A 1 202 ? -34.677 6.356 42.535 1.00 92.50 202 PHE A C 1
ATOM 1563 O O . PHE A 1 202 ? -34.430 7.542 42.321 1.00 92.50 202 PHE A O 1
ATOM 1570 N N . LEU A 1 203 ? -35.594 5.692 41.825 1.00 89.44 203 LEU A N 1
ATOM 1571 C CA . LEU A 1 203 ? -36.394 6.314 40.770 1.00 89.44 203 LEU A CA 1
ATOM 1572 C C . LEU A 1 203 ? -37.221 7.493 41.312 1.00 89.44 203 LEU A C 1
ATOM 1574 O O . LEU A 1 203 ? -37.181 8.574 40.721 1.00 89.44 203 LEU A O 1
ATOM 1578 N N . THR A 1 204 ? -37.890 7.325 42.459 1.00 88.19 204 THR A N 1
ATOM 1579 C CA . THR A 1 204 ? -38.672 8.391 43.120 1.00 88.19 204 THR A CA 1
ATOM 1580 C C . THR A 1 204 ? -37.803 9.513 43.698 1.00 88.19 204 THR A C 1
ATOM 1582 O O . THR A 1 204 ? -38.311 10.601 43.961 1.00 88.19 204 THR A O 1
ATOM 1585 N N . GLY A 1 205 ? -36.492 9.284 43.842 1.00 83.19 205 GLY A N 1
ATOM 1586 C CA . GLY A 1 205 ? -35.529 10.256 44.368 1.00 83.19 205 GLY A CA 1
ATOM 1587 C C . GLY A 1 205 ? -35.383 10.235 45.889 1.00 83.19 205 GLY A C 1
ATOM 1588 O O . GLY A 1 205 ? -34.694 11.097 46.429 1.00 83.19 205 GLY A O 1
ATOM 1589 N N . ASN A 1 206 ? -35.988 9.255 46.565 1.00 86.00 206 ASN A N 1
ATOM 1590 C CA . ASN A 1 206 ? -35.829 9.034 48.003 1.00 86.00 206 ASN A CA 1
ATOM 1591 C C . ASN A 1 206 ? -34.452 8.451 48.347 1.00 86.00 206 ASN A C 1
ATOM 1593 O O . ASN A 1 206 ? -33.976 8.613 49.464 1.00 86.00 206 ASN A O 1
ATOM 1597 N N . VAL A 1 207 ? -33.811 7.782 47.388 1.00 90.12 207 VAL A N 1
ATOM 1598 C CA . VAL A 1 207 ? -32.442 7.268 47.490 1.00 90.12 207 VAL A CA 1
ATOM 1599 C C . VAL A 1 207 ? -31.611 7.874 46.366 1.00 90.12 207 VAL A C 1
ATOM 1601 O O . VAL A 1 207 ? -32.059 7.975 45.224 1.00 90.12 207 VAL A O 1
ATOM 1604 N N . THR A 1 208 ? -30.393 8.303 46.683 1.00 90.25 208 THR A N 1
ATOM 1605 C CA . THR A 1 208 ? -29.494 8.964 45.723 1.00 90.25 208 THR A CA 1
ATOM 1606 C C . THR A 1 208 ? -28.233 8.163 45.446 1.00 90.25 208 THR A C 1
ATOM 1608 O O . THR A 1 208 ? -27.591 8.391 44.420 1.00 90.25 208 THR A O 1
ATOM 1611 N N . VAL A 1 209 ? -27.905 7.203 46.314 1.00 92.25 209 VAL A N 1
ATOM 1612 C CA . VAL A 1 209 ? -26.797 6.262 46.143 1.00 92.25 209 VAL A CA 1
ATOM 1613 C C . VAL A 1 209 ? -27.270 4.860 46.503 1.00 92.25 209 VAL A C 1
ATOM 1615 O O . VAL A 1 209 ? -27.745 4.636 47.616 1.00 92.25 209 VAL A O 1
ATOM 1618 N N . ILE A 1 210 ? -27.103 3.916 45.580 1.00 93.56 210 ILE A N 1
ATOM 1619 C CA . ILE A 1 210 ? -27.256 2.482 45.838 1.00 93.56 210 ILE A CA 1
ATOM 1620 C C . ILE A 1 210 ? -25.921 1.808 45.568 1.00 93.56 210 ILE A C 1
ATOM 1622 O O . ILE A 1 210 ? -25.369 1.946 44.480 1.00 93.56 210 ILE A O 1
ATOM 1626 N N . GLU A 1 211 ? -25.439 1.042 46.533 1.00 93.38 211 GLU A N 1
ATOM 1627 C CA . GLU A 1 211 ? -24.338 0.108 46.369 1.00 93.38 211 GLU A CA 1
ATOM 1628 C C . GLU A 1 211 ? -24.888 -1.310 46.206 1.00 93.38 211 GLU A C 1
ATOM 1630 O O . GLU A 1 211 ? -25.681 -1.788 47.020 1.00 93.38 211 GLU A O 1
ATOM 1635 N N . LEU A 1 212 ? -24.436 -1.999 45.164 1.00 93.75 212 LEU A N 1
ATOM 1636 C CA . LEU A 1 212 ? -24.794 -3.376 44.853 1.00 93.75 212 LEU A CA 1
ATOM 1637 C C . LEU A 1 212 ? -23.559 -4.268 44.934 1.00 93.75 212 LEU A C 1
ATOM 1639 O O . LEU A 1 212 ? -22.457 -3.906 44.506 1.00 93.75 212 LEU A O 1
ATOM 1643 N N . THR A 1 213 ? -23.779 -5.470 45.446 1.00 93.62 213 THR A N 1
ATOM 1644 C CA . THR A 1 213 ? -22.774 -6.518 45.604 1.00 93.62 213 THR A CA 1
ATOM 1645 C C . THR A 1 213 ? -23.294 -7.821 45.003 1.00 93.62 213 THR A C 1
ATOM 1647 O O . THR A 1 213 ? -24.492 -7.984 44.774 1.00 93.62 213 THR A O 1
ATOM 1650 N N . LEU A 1 214 ? -22.400 -8.760 44.725 1.00 91.94 214 LEU A N 1
ATOM 1651 C CA . LEU A 1 214 ? -22.760 -10.135 44.409 1.00 91.94 214 LEU A CA 1
ATOM 1652 C C . LEU A 1 214 ? -22.584 -11.001 45.648 1.00 91.94 214 LEU A C 1
ATOM 1654 O O . LEU A 1 214 ? -21.526 -11.009 46.283 1.00 91.94 214 LEU A O 1
ATOM 1658 N N . THR A 1 215 ? -23.620 -11.767 45.957 1.00 86.50 215 THR A N 1
ATOM 1659 C CA . THR A 1 215 ? -23.570 -12.786 47.000 1.00 86.50 215 THR A CA 1
ATOM 1660 C C . THR A 1 215 ? -22.716 -13.977 46.556 1.00 86.50 215 THR A C 1
ATOM 1662 O O . THR A 1 215 ? -22.379 -14.155 45.381 1.00 86.50 215 THR A O 1
ATOM 1665 N N . THR A 1 216 ? -22.400 -14.863 47.498 1.00 81.44 216 THR A N 1
ATOM 1666 C CA . THR A 1 216 ? -21.700 -16.126 47.212 1.00 81.44 216 THR A CA 1
ATOM 1667 C C . THR A 1 216 ? -22.479 -17.058 46.282 1.00 81.44 216 THR A C 1
ATOM 1669 O O . THR A 1 216 ? -21.876 -17.941 45.674 1.00 81.44 216 THR A O 1
ATOM 1672 N N . THR A 1 217 ? -23.795 -16.866 46.157 1.00 83.56 217 THR A N 1
ATOM 1673 C CA . THR A 1 217 ? -24.685 -17.620 45.265 1.00 83.56 217 THR A CA 1
ATOM 1674 C C . THR A 1 217 ? -24.871 -16.962 43.899 1.00 83.56 217 THR A C 1
ATOM 1676 O O . THR A 1 217 ? -25.773 -17.359 43.169 1.00 83.56 217 THR A O 1
ATOM 1679 N N . GLU A 1 218 ? -24.037 -15.976 43.548 1.00 88.06 218 GLU A N 1
ATOM 1680 C CA . GLU A 1 218 ? -24.111 -15.265 42.265 1.00 88.06 218 GLU A CA 1
ATOM 1681 C C . GLU A 1 218 ? -25.480 -14.581 42.067 1.00 88.06 218 GLU A C 1
ATOM 1683 O O . GLU A 1 218 ? -26.016 -14.523 40.964 1.00 88.06 218 GLU A O 1
ATOM 1688 N N . THR A 1 219 ? -26.048 -14.045 43.154 1.00 90.12 219 THR A N 1
ATOM 1689 C CA . THR A 1 219 ? -27.226 -13.164 43.118 1.00 90.12 219 THR A CA 1
ATOM 1690 C C . THR A 1 219 ? -26.800 -11.721 43.362 1.00 90.12 219 THR A C 1
ATOM 1692 O O . THR A 1 219 ? -25.885 -11.463 44.148 1.00 90.12 219 THR A O 1
ATOM 1695 N N . VAL A 1 220 ? -27.436 -10.771 42.676 1.00 93.12 220 VAL A N 1
ATOM 1696 C CA . VAL A 1 220 ? -27.234 -9.338 42.915 1.00 93.12 220 VAL A CA 1
ATOM 1697 C C . VAL A 1 220 ? -27.975 -8.967 44.191 1.00 93.12 220 VAL A C 1
ATOM 1699 O O . VAL A 1 220 ? -29.207 -8.986 44.224 1.00 93.12 220 VAL A O 1
ATOM 1702 N N . GLY A 1 221 ? -27.206 -8.645 45.224 1.00 92.44 221 GLY A N 1
ATOM 1703 C CA . GLY A 1 221 ? -27.690 -8.226 46.530 1.00 92.44 221 GLY A CA 1
ATOM 1704 C C . GLY A 1 221 ? -27.403 -6.754 46.810 1.00 92.44 221 GLY A C 1
ATOM 1705 O O . GLY A 1 221 ? -26.603 -6.095 46.134 1.00 92.44 221 GLY A O 1
ATOM 1706 N N . LEU A 1 222 ? -28.070 -6.236 47.837 1.00 92.75 222 LEU A N 1
ATOM 1707 C CA . LEU A 1 222 ? -27.902 -4.861 48.293 1.00 92.75 222 LEU A CA 1
ATOM 1708 C C . LEU A 1 222 ? -26.677 -4.764 49.214 1.00 92.75 222 LEU A C 1
ATOM 1710 O O . LEU A 1 222 ? -26.602 -5.457 50.225 1.00 92.75 222 LEU A O 1
ATOM 1714 N N . GLY A 1 223 ? -25.720 -3.900 48.875 1.00 88.00 223 GLY A N 1
ATOM 1715 C CA . GLY A 1 223 ? -24.615 -3.545 49.766 1.00 88.00 223 GLY A CA 1
ATOM 1716 C C . GLY A 1 223 ? -25.059 -2.492 50.775 1.00 88.00 223 GLY A C 1
ATOM 1717 O O . GLY A 1 223 ? -25.054 -2.724 51.982 1.00 88.00 223 GLY A O 1
ATOM 1718 N N . SER A 1 224 ? -25.497 -1.344 50.264 1.00 89.25 224 SER A N 1
ATOM 1719 C CA . SER A 1 224 ? -25.989 -0.228 51.064 1.00 89.25 224 SER A CA 1
ATOM 1720 C C . SER A 1 224 ? -26.849 0.718 50.219 1.00 89.25 224 SER A C 1
ATOM 1722 O O . SER A 1 224 ? -26.758 0.738 48.992 1.00 89.25 224 SER A O 1
ATOM 1724 N N . ALA A 1 225 ? -27.715 1.498 50.862 1.00 90.94 225 ALA A N 1
ATOM 1725 C CA . ALA A 1 225 ? -28.527 2.516 50.202 1.00 90.94 225 ALA A CA 1
ATOM 1726 C C . ALA A 1 225 ? -28.554 3.775 51.064 1.00 90.94 225 ALA A C 1
ATOM 1728 O O . ALA A 1 225 ? -28.819 3.708 52.266 1.00 90.94 225 ALA A O 1
ATOM 1729 N N . HIS A 1 226 ? -28.275 4.920 50.448 1.00 90.19 226 HIS A N 1
ATOM 1730 C CA . HIS A 1 226 ? -28.142 6.187 51.151 1.00 90.19 226 HIS A CA 1
ATOM 1731 C C . HIS A 1 226 ? -28.952 7.288 50.466 1.00 90.19 226 HIS A C 1
ATOM 1733 O O . HIS A 1 226 ? -28.955 7.440 49.242 1.00 90.19 226 HIS A O 1
ATOM 1739 N N . SER A 1 227 ? -29.622 8.085 51.295 1.00 90.31 227 SER A N 1
ATOM 1740 C CA . SER A 1 227 ? -30.295 9.318 50.896 1.00 90.31 227 SER A CA 1
ATOM 1741 C C . SER A 1 227 ? -29.415 10.501 51.284 1.00 90.31 227 SER A C 1
ATOM 1743 O O . SER A 1 227 ? -29.540 11.048 52.380 1.00 90.31 227 SER A O 1
ATOM 1745 N N . ILE A 1 228 ? -28.503 10.875 50.393 1.00 86.75 228 ILE A N 1
ATOM 1746 C CA . ILE A 1 228 ? -27.594 12.016 50.555 1.00 86.75 228 ILE A CA 1
ATOM 1747 C C . ILE A 1 228 ? -28.009 13.109 49.568 1.00 86.75 228 ILE A C 1
ATOM 1749 O O . ILE A 1 228 ? -28.469 12.807 48.465 1.00 86.75 228 ILE A O 1
ATOM 1753 N N . GLU A 1 229 ? -27.854 14.381 49.937 1.00 84.31 229 GLU A N 1
ATOM 1754 C CA . GLU A 1 229 ? -28.081 15.484 49.000 1.00 84.31 229 GLU A CA 1
ATOM 1755 C C . GLU A 1 229 ? -27.202 15.287 47.745 1.00 84.31 229 GLU A C 1
ATOM 1757 O O . GLU A 1 229 ? -25.989 15.137 47.894 1.00 84.31 229 GLU A O 1
ATOM 1762 N N . PRO A 1 230 ? -27.755 15.294 46.514 1.00 81.31 230 PRO A N 1
ATOM 1763 C CA . PRO A 1 230 ? -27.007 14.946 45.298 1.00 81.31 230 PRO A CA 1
ATOM 1764 C C . PRO A 1 230 ? -25.683 15.713 45.101 1.00 81.31 230 PRO A C 1
ATOM 1766 O O . PRO A 1 230 ? -24.722 15.182 44.541 1.00 81.31 230 PRO A O 1
ATOM 1769 N N . SER A 1 231 ? -25.623 16.963 45.567 1.00 81.56 231 SER A N 1
ATOM 1770 C CA . SER A 1 231 ? -24.438 17.831 45.536 1.00 81.56 231 SER A CA 1
ATOM 1771 C C . SER A 1 231 ? -23.325 17.371 46.494 1.00 81.56 231 SER A C 1
ATOM 1773 O O . SER A 1 231 ? -22.147 17.552 46.194 1.00 81.56 231 SER A O 1
ATOM 1775 N N . ALA A 1 232 ? -23.687 16.747 47.619 1.00 83.44 232 ALA A N 1
ATOM 1776 C CA . ALA A 1 232 ? -22.783 16.277 48.667 1.00 83.44 232 ALA A CA 1
ATOM 1777 C C . ALA A 1 232 ? -22.342 14.816 48.481 1.00 83.44 232 ALA A C 1
ATOM 1779 O O . ALA A 1 232 ? -21.406 14.378 49.148 1.00 83.44 232 ALA A O 1
ATOM 1780 N N . VAL A 1 233 ? -22.990 14.075 47.571 1.00 83.88 233 VAL A N 1
ATOM 1781 C CA . VAL A 1 233 ? -22.730 12.648 47.332 1.00 83.88 233 VAL A CA 1
ATOM 1782 C C . VAL A 1 233 ? -21.255 12.376 47.047 1.00 83.88 233 VAL A C 1
ATOM 1784 O O . VAL A 1 233 ? -20.681 11.503 47.689 1.00 83.88 233 VAL A O 1
ATOM 1787 N N . LEU A 1 234 ? -20.627 13.127 46.133 1.00 82.88 234 LEU A N 1
ATOM 1788 C CA . LEU A 1 234 ? -19.253 12.837 45.710 1.00 82.88 234 LEU A CA 1
ATOM 1789 C C . LEU A 1 234 ? -18.278 12.826 46.885 1.00 82.88 234 LEU A C 1
ATOM 1791 O O . LEU A 1 234 ? -17.550 11.859 47.019 1.00 82.88 234 LEU A O 1
ATOM 1795 N N . GLY A 1 235 ? -18.342 13.805 47.791 1.00 79.94 235 GLY A N 1
ATOM 1796 C CA . GLY A 1 235 ? -17.422 13.885 48.931 1.00 79.94 235 GLY A CA 1
ATOM 1797 C C . GLY A 1 235 ? -17.600 12.798 49.998 1.00 79.94 235 GLY A C 1
ATOM 1798 O O . GLY A 1 235 ? -16.868 12.814 50.982 1.00 79.94 235 GLY A O 1
ATOM 1799 N N . GLN A 1 236 ? -18.578 11.898 49.845 1.00 81.56 236 GLN A N 1
ATOM 1800 C CA . GLN A 1 236 ? -18.836 10.787 50.765 1.00 81.56 236 GLN A CA 1
ATOM 1801 C C . GLN A 1 236 ? -18.673 9.413 50.100 1.00 81.56 236 GLN A C 1
ATOM 1803 O O . GLN A 1 236 ? -18.591 8.415 50.807 1.00 81.56 236 GLN A O 1
ATOM 1808 N N . ILE A 1 237 ? -18.584 9.320 48.764 1.00 82.81 237 ILE A N 1
ATOM 1809 C CA . ILE A 1 237 ? -18.527 8.028 48.051 1.00 82.81 237 ILE A CA 1
ATOM 1810 C C . ILE A 1 237 ? -17.355 7.166 48.528 1.00 82.81 237 ILE A C 1
ATOM 1812 O O . ILE A 1 237 ? -17.525 5.967 48.734 1.00 82.81 237 ILE A O 1
ATOM 1816 N N . SER A 1 238 ? -16.178 7.758 48.728 1.00 77.50 238 SER A N 1
ATOM 1817 C CA . SER A 1 238 ? -14.979 7.024 49.148 1.00 77.50 238 SER A CA 1
ATOM 1818 C C . SER A 1 238 ? -15.090 6.375 50.538 1.00 77.50 238 SER A C 1
ATOM 1820 O O . SER A 1 238 ? -14.374 5.414 50.811 1.00 77.50 238 SER A O 1
ATOM 1822 N N . GLU A 1 239 ? -16.000 6.844 51.398 1.00 78.31 239 GLU A N 1
ATOM 1823 C CA . GLU A 1 239 ? -16.294 6.235 52.706 1.00 78.31 239 GLU A CA 1
ATOM 1824 C C . GLU A 1 239 ? -17.389 5.158 52.629 1.00 78.31 239 GLU A C 1
ATOM 1826 O O . GLU A 1 239 ? -17.465 4.285 53.493 1.00 78.31 239 GLU A O 1
ATOM 1831 N N . LEU A 1 240 ? -18.233 5.214 51.596 1.00 75.88 240 LEU A N 1
ATOM 1832 C CA . LEU A 1 240 ? -19.394 4.337 51.424 1.00 75.88 240 LEU A CA 1
ATOM 1833 C C . LEU A 1 240 ? -19.065 3.036 50.685 1.00 75.88 240 LEU A C 1
ATOM 1835 O O . LEU A 1 240 ? -19.852 2.096 50.737 1.00 75.88 240 LEU A O 1
ATOM 1839 N N . VAL A 1 241 ? -17.934 2.982 49.979 1.00 79.62 241 VAL A N 1
ATOM 1840 C CA . VAL A 1 241 ? -17.595 1.887 49.062 1.00 79.62 241 VAL A CA 1
ATOM 1841 C C . VAL A 1 241 ? -16.391 1.113 49.578 1.00 79.62 241 VAL A C 1
ATOM 1843 O O . VAL A 1 241 ? -15.383 1.686 49.983 1.00 79.62 241 VAL A O 1
ATOM 1846 N N . SER A 1 242 ? -16.478 -0.217 49.543 1.00 77.06 242 SER A N 1
ATOM 1847 C CA . SER A 1 242 ? -15.349 -1.071 49.913 1.00 77.06 242 SER A CA 1
ATOM 1848 C C . SER A 1 242 ? -14.191 -0.951 48.917 1.00 77.06 242 SER A C 1
ATOM 1850 O O . SER A 1 242 ? -14.383 -1.069 47.709 1.00 77.06 242 SER A O 1
ATOM 1852 N N . ASN A 1 243 ? -12.967 -0.816 49.434 1.00 78.19 243 ASN A N 1
ATOM 1853 C CA . ASN A 1 243 ? -11.742 -0.768 48.623 1.00 78.19 243 ASN A CA 1
ATOM 1854 C C . ASN A 1 243 ? -11.158 -2.156 48.326 1.00 78.19 243 ASN A C 1
ATOM 1856 O O . ASN A 1 243 ? -10.170 -2.263 47.605 1.00 78.19 243 ASN A O 1
ATOM 1860 N N . THR A 1 244 ? -11.713 -3.220 48.911 1.00 81.62 244 THR A N 1
ATOM 1861 C CA . THR A 1 244 ? -11.123 -4.569 48.852 1.00 81.62 244 THR A CA 1
ATOM 1862 C C . THR A 1 244 ? -11.850 -5.506 47.895 1.00 81.62 244 THR A C 1
ATOM 1864 O O . THR A 1 244 ? -11.290 -6.516 47.473 1.00 81.62 244 THR A O 1
ATOM 1867 N N . GLU A 1 245 ? -13.100 -5.200 47.551 1.00 88.31 245 GLU A N 1
ATOM 1868 C CA . GLU A 1 245 ? -13.961 -6.048 46.726 1.00 88.31 245 GLU A CA 1
ATOM 1869 C C . GLU A 1 245 ? -14.608 -5.234 45.606 1.00 88.31 245 GLU A C 1
ATOM 1871 O O . GLU A 1 245 ? -14.879 -4.051 45.806 1.00 88.31 245 GLU A O 1
ATOM 1876 N N . PRO A 1 246 ? -14.898 -5.841 44.441 1.00 92.44 246 PRO A N 1
ATOM 1877 C CA . PRO A 1 246 ? -15.632 -5.150 43.395 1.00 92.44 246 PRO A CA 1
ATOM 1878 C C . PRO A 1 246 ? -17.052 -4.804 43.856 1.00 92.44 246 PRO A C 1
ATOM 1880 O O . PRO A 1 246 ? -17.689 -5.593 44.553 1.00 92.44 246 PRO A O 1
ATOM 1883 N N . ARG A 1 247 ? -17.551 -3.635 43.453 1.00 93.06 247 ARG A N 1
ATOM 1884 C CA . ARG A 1 247 ? -18.888 -3.124 43.789 1.00 93.06 247 ARG A CA 1
ATOM 1885 C C . ARG A 1 247 ? -19.500 -2.417 42.587 1.00 93.06 247 ARG A C 1
ATOM 1887 O O . ARG A 1 247 ? -18.780 -1.862 41.755 1.00 93.06 247 ARG A O 1
ATOM 1894 N N . PHE A 1 248 ? -20.828 -2.411 42.505 1.00 94.19 248 PHE A N 1
ATOM 1895 C CA . PHE A 1 248 ? -21.542 -1.530 41.580 1.00 94.19 248 PHE A CA 1
ATOM 1896 C C . PHE A 1 248 ? -22.223 -0.414 42.347 1.00 94.19 248 PHE A C 1
ATOM 1898 O O . PHE A 1 248 ? -22.710 -0.626 43.453 1.00 94.19 248 PHE A O 1
ATOM 1905 N N . LEU A 1 249 ? -22.284 0.762 41.742 1.00 93.75 249 LEU A N 1
ATOM 1906 C CA . LEU A 1 249 ? -22.905 1.935 42.327 1.00 93.75 249 LEU A CA 1
ATOM 1907 C C . LEU A 1 249 ? -23.877 2.530 41.326 1.00 93.75 249 LEU A C 1
ATOM 1909 O O . LEU A 1 249 ? -23.550 2.689 40.150 1.00 93.75 249 LEU A O 1
ATOM 1913 N N . LEU A 1 250 ? -25.050 2.902 41.814 1.00 93.75 250 LEU A N 1
ATOM 1914 C CA . LEU A 1 250 ? -25.983 3.753 41.102 1.00 93.75 250 LEU A CA 1
ATOM 1915 C C . LEU A 1 250 ? -26.054 5.084 41.845 1.00 93.75 250 LEU A C 1
ATOM 1917 O O . LEU A 1 250 ? -26.400 5.113 43.025 1.00 93.75 250 LEU A O 1
ATOM 1921 N N . VAL A 1 251 ? -25.678 6.171 41.175 1.00 92.69 251 VAL A N 1
ATOM 1922 C CA . VAL A 1 251 ? -25.467 7.482 41.802 1.00 92.69 251 VAL A CA 1
ATOM 1923 C C . VAL A 1 251 ? -26.231 8.567 41.052 1.00 92.69 251 VAL A C 1
ATOM 1925 O O . VAL A 1 251 ? -26.071 8.707 39.840 1.00 92.69 251 VAL A O 1
ATOM 1928 N N . LYS A 1 252 ? -27.018 9.376 41.772 1.00 90.75 252 LYS A N 1
ATOM 1929 C CA . LYS A 1 252 ? -27.550 10.649 41.265 1.00 90.75 252 LYS A CA 1
ATOM 1930 C C . LYS A 1 252 ? -26.602 11.785 41.609 1.00 90.75 252 LYS A C 1
ATOM 1932 O O . LYS A 1 252 ? -26.344 12.037 42.784 1.00 90.75 252 LYS A O 1
ATOM 1937 N N . HIS A 1 253 ? -26.148 12.514 40.597 1.00 88.25 253 HIS A N 1
ATOM 1938 C CA . HIS A 1 253 ? -25.319 13.700 40.790 1.00 88.25 253 HIS A CA 1
ATOM 1939 C C . HIS A 1 253 ? -25.829 14.872 39.932 1.00 88.25 253 HIS A C 1
ATOM 1941 O O . HIS A 1 253 ? -26.243 14.644 38.793 1.00 88.25 253 HIS A O 1
ATOM 1947 N N . PRO A 1 254 ? -25.859 16.119 40.444 1.00 84.44 254 PRO A N 1
ATOM 1948 C CA . PRO A 1 254 ? -26.272 17.281 39.670 1.00 84.44 254 PRO A CA 1
ATOM 1949 C C . PRO A 1 254 ? -25.355 17.511 38.474 1.00 84.44 254 PRO A C 1
ATOM 1951 O O . PRO A 1 254 ? -24.132 17.485 38.603 1.00 84.44 254 PRO A O 1
ATOM 1954 N N . ASN A 1 255 ? -25.947 17.830 37.328 1.00 76.81 255 ASN A N 1
ATOM 1955 C CA . ASN A 1 255 ? -25.191 18.409 36.228 1.00 76.81 255 ASN A CA 1
ATOM 1956 C C . ASN A 1 255 ? -24.976 19.902 36.480 1.00 76.81 255 ASN A C 1
ATOM 1958 O O . ASN A 1 255 ? -25.912 20.626 36.818 1.00 76.81 255 ASN A O 1
ATOM 1962 N N . SER A 1 256 ? -23.763 20.394 36.242 1.00 64.50 256 SER A N 1
ATOM 1963 C CA . SER A 1 256 ? -23.421 21.815 36.387 1.00 64.50 256 SER A CA 1
ATOM 1964 C C . SER A 1 256 ? -23.965 22.711 35.256 1.00 64.50 256 SER A C 1
ATOM 1966 O O . SER A 1 256 ? -23.639 23.896 35.205 1.00 64.50 256 SER A O 1
ATOM 1968 N N . SER A 1 257 ? -24.791 22.176 34.347 1.00 58.31 257 SER A N 1
ATOM 1969 C CA . SER A 1 257 ? -25.102 22.775 33.041 1.00 58.31 257 SER A CA 1
ATOM 1970 C C . SER A 1 257 ? -26.475 23.457 32.891 1.00 58.31 257 SER A C 1
ATOM 1972 O O . SER A 1 257 ? -26.780 23.913 31.790 1.00 58.31 257 SER A O 1
ATOM 1974 N N . SER A 1 258 ? -27.308 23.614 33.934 1.00 45.31 258 SER A N 1
ATOM 1975 C CA . SER A 1 258 ? -28.494 24.493 33.824 1.00 45.31 258 SER A CA 1
ATOM 1976 C C . SER A 1 258 ? -28.988 25.083 35.151 1.00 45.31 258 SER A C 1
ATOM 1978 O O . SER A 1 258 ? -28.882 24.457 36.202 1.00 45.31 258 SER A O 1
ATOM 1980 N N . ASP A 1 259 ? -29.581 26.279 35.060 1.00 49.06 259 ASP A N 1
ATOM 1981 C CA . ASP A 1 259 ? -30.109 27.140 36.142 1.00 49.06 259 ASP A CA 1
ATOM 1982 C C . ASP A 1 259 ? -31.351 26.553 36.870 1.00 49.06 259 ASP A C 1
ATOM 1984 O O . ASP A 1 259 ? -31.994 27.209 37.686 1.00 49.06 259 ASP A O 1
ATOM 1988 N N . VAL A 1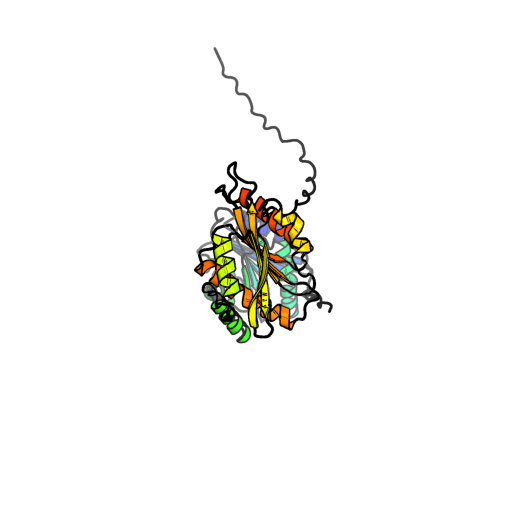 260 ? -31.689 25.288 36.580 1.00 54.66 260 VAL A N 1
ATOM 1989 C CA . VAL A 1 260 ? -32.620 24.419 37.318 1.00 54.66 260 VAL A CA 1
ATOM 1990 C C . VAL A 1 260 ? -32.046 22.996 37.241 1.00 54.66 260 VAL A C 1
ATOM 1992 O O . VAL A 1 260 ? -32.439 22.219 36.381 1.00 54.66 260 VAL A O 1
ATOM 1995 N N . ALA A 1 261 ? -31.035 22.677 38.055 1.00 53.72 261 ALA A N 1
ATOM 1996 C CA . ALA A 1 261 ? -30.141 21.531 37.831 1.00 53.72 261 ALA A CA 1
ATOM 1997 C C . ALA A 1 261 ? -30.866 20.161 37.710 1.00 53.72 261 ALA A C 1
ATOM 1999 O O . ALA A 1 261 ? -31.328 19.632 38.726 1.00 53.72 261 ALA A O 1
ATOM 2000 N N . PRO A 1 262 ? -30.939 19.528 36.515 1.00 70.56 262 PRO A N 1
ATOM 2001 C CA . PRO A 1 262 ? -31.321 18.126 36.417 1.00 70.56 262 PRO A CA 1
ATOM 2002 C C . PRO A 1 262 ? -30.219 17.253 37.036 1.00 70.56 262 PRO A C 1
ATOM 2004 O O . PRO A 1 262 ? -29.024 17.535 36.908 1.00 70.56 262 PRO A O 1
ATOM 2007 N N . THR A 1 263 ? -30.624 16.187 37.725 1.00 80.50 263 THR A N 1
ATOM 2008 C CA . THR A 1 263 ? -29.703 15.172 38.252 1.00 80.50 263 THR A CA 1
ATOM 2009 C C . THR A 1 263 ? -29.451 14.115 37.179 1.00 80.50 263 THR A C 1
ATOM 2011 O O . THR A 1 263 ? -30.403 13.572 36.623 1.00 80.50 263 THR A O 1
ATOM 2014 N N . SER A 1 264 ? -28.181 13.836 36.884 1.00 88.62 264 SER A N 1
ATOM 2015 C CA . SER A 1 264 ? -27.773 12.717 36.028 1.00 88.62 264 SER A CA 1
ATOM 2016 C C . SER A 1 264 ? -27.633 11.446 36.841 1.00 88.62 264 SER A C 1
ATOM 2018 O O . SER A 1 264 ? -27.209 11.482 38.000 1.00 88.62 264 SER A O 1
ATOM 2020 N N . THR A 1 265 ? -27.938 10.318 36.206 1.00 91.44 265 THR A N 1
ATOM 2021 C CA . THR A 1 265 ? -27.741 8.994 36.792 1.00 91.44 265 THR A CA 1
ATOM 2022 C C . THR A 1 265 ? -26.472 8.355 36.239 1.00 91.44 265 THR A C 1
ATOM 2024 O O . THR A 1 265 ? -26.365 8.071 35.044 1.00 91.44 265 THR A O 1
ATOM 2027 N N . PHE A 1 266 ? -25.524 8.084 37.131 1.00 93.00 266 PHE A N 1
ATOM 2028 C CA . PHE A 1 266 ? -24.274 7.398 36.834 1.00 93.00 266 PHE A CA 1
ATOM 2029 C C . PHE A 1 266 ? -24.336 5.961 37.345 1.00 93.00 266 PHE A C 1
ATOM 2031 O O . PHE A 1 266 ? -24.679 5.718 38.503 1.00 93.00 266 PHE A O 1
ATOM 2038 N N . PHE A 1 267 ? -23.969 5.013 36.489 1.00 95.00 267 PHE A N 1
ATOM 2039 C CA . PHE A 1 267 ? -23.664 3.646 36.894 1.00 95.00 267 PHE A CA 1
ATOM 2040 C C . PHE A 1 267 ? -22.149 3.503 36.991 1.00 95.00 267 PHE A C 1
ATOM 2042 O O . PHE A 1 267 ? -21.453 3.780 36.018 1.00 95.00 267 PHE A O 1
ATOM 2049 N N . VAL A 1 268 ? -21.622 3.064 38.126 1.00 94.31 268 VAL A N 1
ATOM 2050 C CA . VAL A 1 268 ? -20.180 2.884 38.319 1.00 94.31 268 VAL A CA 1
ATOM 2051 C C . VAL A 1 268 ? -19.901 1.440 38.682 1.00 94.31 268 VAL A C 1
ATOM 2053 O O . VAL A 1 268 ? -20.449 0.918 39.646 1.00 94.31 268 VAL A O 1
ATOM 2056 N N . TYR A 1 269 ? -19.019 0.797 37.928 1.00 94.44 269 TYR A N 1
ATOM 2057 C CA . TYR A 1 269 ? -18.407 -0.464 38.318 1.00 94.44 269 TYR A CA 1
ATOM 2058 C C . TYR A 1 269 ? -17.027 -0.173 38.910 1.00 94.44 269 TYR A C 1
ATOM 2060 O O . TYR A 1 269 ? -16.113 0.226 38.190 1.00 94.44 269 TYR A O 1
ATOM 2068 N N . SER A 1 270 ? -16.888 -0.345 40.224 1.00 92.62 270 SER A N 1
ATOM 2069 C CA . SER A 1 270 ? -15.603 -0.253 40.914 1.00 92.62 270 SER A CA 1
ATOM 2070 C C . SER A 1 270 ? -15.009 -1.647 41.059 1.00 92.62 270 SER A C 1
ATOM 2072 O O . SER A 1 270 ? -15.647 -2.546 41.607 1.00 92.62 270 SER A O 1
ATOM 2074 N N . CYS A 1 271 ? -13.800 -1.849 40.545 1.00 92.25 271 CYS A N 1
ATOM 2075 C CA . CYS A 1 271 ? -13.112 -3.130 40.575 1.00 92.25 271 CYS A CA 1
ATOM 2076 C C . CYS A 1 271 ? -11.663 -2.966 41.053 1.00 92.25 271 CYS A C 1
ATOM 2078 O O . CYS A 1 271 ? -10.763 -2.834 40.220 1.00 92.25 271 CYS A O 1
ATOM 2080 N N . PRO A 1 272 ? -11.413 -3.048 42.373 1.00 90.69 272 PRO A N 1
ATOM 2081 C CA . PRO A 1 272 ? -10.068 -2.962 42.930 1.00 90.69 272 PRO A CA 1
ATOM 2082 C C . PRO A 1 272 ? -9.086 -3.943 42.277 1.00 90.69 272 PRO A C 1
ATOM 2084 O O . PRO A 1 272 ? -9.405 -5.119 42.055 1.00 90.69 272 PRO A O 1
ATOM 2087 N N . GLU A 1 273 ? -7.857 -3.495 42.001 1.00 86.62 273 GLU A N 1
ATOM 2088 C CA . GLU A 1 273 ? -6.821 -4.360 41.417 1.00 86.62 273 GLU A CA 1
ATOM 2089 C C . GLU A 1 273 ? -6.451 -5.546 42.319 1.00 86.62 273 GLU A C 1
ATOM 2091 O O . GLU A 1 273 ? -6.099 -6.614 41.814 1.00 86.62 273 GLU A O 1
ATOM 2096 N N . GLU A 1 274 ? -6.602 -5.407 43.633 1.00 86.19 274 GLU A N 1
ATOM 2097 C CA . GLU A 1 274 ? -6.299 -6.461 44.605 1.00 86.19 274 GLU A CA 1
ATOM 2098 C C . GLU A 1 274 ? -7.385 -7.550 44.687 1.00 86.19 274 GLU A C 1
ATOM 2100 O O . GLU A 1 274 ? -7.155 -8.613 45.267 1.00 86.19 274 GLU A O 1
ATOM 2105 N N . ALA A 1 275 ? -8.556 -7.338 44.071 1.00 87.69 275 ALA A N 1
ATOM 2106 C CA . ALA A 1 275 ? -9.641 -8.312 44.090 1.00 87.69 275 ALA A CA 1
ATOM 2107 C C . ALA A 1 275 ? -9.254 -9.629 43.387 1.00 87.69 275 ALA A C 1
ATOM 2109 O O . ALA A 1 275 ? -8.580 -9.651 42.352 1.00 87.69 275 ALA A O 1
ATOM 2110 N N . ALA A 1 276 ? -9.743 -10.756 43.910 1.00 89.69 276 ALA A N 1
ATOM 2111 C CA . ALA A 1 276 ? -9.480 -12.071 43.328 1.00 89.69 276 ALA A CA 1
ATOM 2112 C C . ALA A 1 276 ? -9.990 -12.166 41.876 1.00 89.69 276 ALA A C 1
ATOM 2114 O O . ALA A 1 276 ? -11.107 -11.749 41.574 1.00 89.69 276 ALA A O 1
ATOM 2115 N N . LEU A 1 277 ? -9.213 -12.793 40.980 1.00 89.88 277 LEU A N 1
ATOM 2116 C CA . LEU A 1 277 ? -9.538 -12.891 39.546 1.00 89.88 277 LEU A CA 1
ATOM 2117 C C . LEU A 1 277 ? -10.941 -13.463 39.282 1.00 89.88 277 LEU A C 1
ATOM 2119 O O . LEU A 1 277 ? -11.652 -12.971 38.411 1.00 89.88 277 LEU A O 1
ATOM 2123 N N . ARG A 1 278 ? -11.365 -14.463 40.068 1.00 88.81 278 ARG A N 1
ATOM 2124 C CA . ARG A 1 278 ? -12.718 -15.029 39.973 1.00 88.81 278 ARG A CA 1
ATOM 2125 C C . ARG A 1 278 ? -13.792 -13.969 40.236 1.00 88.81 278 ARG A C 1
ATOM 2127 O O . ARG A 1 278 ? -14.727 -13.875 39.456 1.00 88.81 278 ARG A O 1
ATOM 2134 N N . MET A 1 279 ? -13.618 -13.137 41.265 1.00 89.12 279 MET A N 1
ATOM 2135 C CA . MET A 1 279 ? -14.546 -12.044 41.583 1.00 89.12 279 MET A CA 1
ATOM 2136 C C . MET A 1 279 ? -14.589 -11.015 40.454 1.00 89.12 279 MET A C 1
ATOM 2138 O O . MET A 1 279 ? -15.671 -10.629 40.028 1.00 89.12 279 MET A O 1
ATOM 2142 N N . LYS A 1 280 ? -13.433 -10.627 39.902 1.00 90.50 280 LYS A N 1
ATOM 2143 C CA . LYS A 1 280 ? -13.373 -9.684 38.772 1.00 90.50 280 LYS A CA 1
ATOM 2144 C C . LYS A 1 280 ? -14.172 -10.181 37.565 1.00 90.50 280 LYS A C 1
ATOM 2146 O O . LYS A 1 280 ? -14.975 -9.437 37.010 1.00 90.50 280 LYS A O 1
ATOM 2151 N N . MET A 1 281 ? -14.007 -11.455 37.204 1.00 89.31 281 MET A N 1
ATOM 2152 C CA . MET A 1 281 ? -14.736 -12.062 36.085 1.00 89.31 281 MET A CA 1
ATOM 2153 C C . MET A 1 281 ? -16.246 -12.161 36.351 1.00 89.31 281 MET A C 1
ATOM 2155 O O . MET A 1 281 ? -17.044 -11.826 35.471 1.00 89.31 281 MET A O 1
ATOM 2159 N N . THR A 1 282 ? -16.650 -12.584 37.555 1.00 91.12 282 THR A N 1
ATOM 2160 C CA . THR A 1 282 ? -18.072 -12.710 37.915 1.00 91.12 282 THR A CA 1
ATOM 2161 C C . THR A 1 282 ? -18.766 -11.344 37.929 1.00 91.12 282 THR A C 1
ATOM 2163 O O . THR A 1 282 ? -19.816 -11.190 37.309 1.00 91.12 282 THR A O 1
ATOM 2166 N N . TYR A 1 283 ? -18.158 -10.323 38.544 1.00 92.38 283 TYR A N 1
ATOM 2167 C CA . TYR A 1 283 ? -18.715 -8.966 38.558 1.00 92.38 283 TYR A CA 1
ATOM 2168 C C . TYR A 1 283 ? -18.751 -8.342 37.154 1.00 92.38 283 TYR A C 1
ATOM 2170 O O . TYR A 1 283 ? -19.775 -7.802 36.745 1.00 92.38 283 TYR A O 1
ATOM 2178 N N . SER A 1 284 ? -17.694 -8.478 36.351 1.00 90.62 284 SER A N 1
ATOM 2179 C CA . SER A 1 284 ? -17.708 -7.964 34.972 1.00 90.62 284 SER A CA 1
ATOM 2180 C C . SER A 1 284 ? -18.865 -8.551 34.142 1.00 90.62 284 SER A C 1
ATOM 2182 O O . SER A 1 284 ? -19.520 -7.831 33.388 1.00 90.62 284 SER A O 1
ATOM 2184 N N . SER A 1 285 ? -19.198 -9.828 34.363 1.00 89.75 285 SER A N 1
ATOM 2185 C CA . SER A 1 285 ? -20.325 -10.498 33.697 1.00 89.75 285 SER A CA 1
ATOM 2186 C C . SER A 1 285 ? -21.694 -9.979 34.171 1.00 89.75 285 SER A C 1
ATOM 2188 O O . SER A 1 285 ? -22.609 -9.815 33.359 1.00 89.75 285 SER A O 1
ATOM 2190 N N . ALA A 1 286 ? -21.833 -9.664 35.465 1.00 91.06 286 ALA A N 1
ATOM 2191 C CA . ALA A 1 286 ? -23.086 -9.199 36.066 1.00 91.06 286 ALA A CA 1
ATOM 2192 C C . ALA A 1 286 ? -23.476 -7.761 35.686 1.00 91.06 286 ALA A C 1
ATOM 2194 O O . ALA A 1 286 ? -24.660 -7.421 35.722 1.00 91.06 286 ALA A O 1
ATOM 2195 N N . LYS A 1 287 ? -22.517 -6.928 35.252 1.00 91.44 287 LYS A N 1
ATOM 2196 C CA . LYS A 1 287 ? -22.755 -5.533 34.831 1.00 91.44 287 LYS A CA 1
ATOM 2197 C C . LYS A 1 287 ? -23.911 -5.402 33.834 1.00 91.44 287 LYS A C 1
ATOM 2199 O O . LYS A 1 287 ? -24.765 -4.533 33.988 1.00 91.44 287 LYS A O 1
ATOM 2204 N N . SER A 1 288 ? -23.939 -6.265 32.818 1.00 89.56 288 SER A N 1
ATOM 2205 C CA . SER A 1 288 ? -24.972 -6.237 31.772 1.00 89.56 288 SER A CA 1
ATOM 2206 C C . SER A 1 288 ? -26.376 -6.500 32.324 1.00 89.56 288 SER A C 1
ATOM 2208 O O . SER A 1 288 ? -27.317 -5.809 31.942 1.00 89.56 288 SER A O 1
ATOM 2210 N N . THR A 1 289 ? -26.498 -7.437 33.271 1.00 90.44 289 THR A N 1
ATOM 2211 C CA . THR A 1 289 ? -27.767 -7.776 33.926 1.00 90.44 289 THR A CA 1
ATOM 2212 C C . THR A 1 289 ? -28.286 -6.604 34.755 1.00 90.44 289 THR A C 1
ATOM 2214 O O . THR A 1 289 ? -29.456 -6.254 34.656 1.00 90.44 289 THR A O 1
ATOM 2217 N N . ILE A 1 290 ? -27.415 -5.946 35.526 1.00 91.56 290 ILE A N 1
ATOM 2218 C CA . ILE A 1 290 ? -27.820 -4.827 36.390 1.00 91.56 290 ILE A CA 1
ATOM 2219 C C . ILE A 1 290 ? -28.269 -3.619 35.560 1.00 91.56 290 ILE A C 1
ATOM 2221 O O . ILE A 1 290 ? -29.279 -2.999 35.888 1.00 91.56 290 ILE A O 1
ATOM 2225 N N . ILE A 1 291 ? -27.552 -3.299 34.474 1.00 91.50 291 ILE A N 1
ATOM 2226 C CA . ILE A 1 291 ? -27.926 -2.212 33.552 1.00 91.50 291 ILE A CA 1
ATOM 2227 C C . ILE A 1 291 ? -29.269 -2.510 32.872 1.00 91.50 291 ILE A C 1
ATOM 2229 O O . ILE A 1 291 ? -30.093 -1.609 32.728 1.00 91.50 291 ILE A O 1
ATOM 2233 N N . ALA A 1 292 ? -29.501 -3.762 32.464 1.00 89.31 292 ALA A N 1
ATOM 2234 C CA . ALA A 1 292 ? -30.770 -4.167 31.868 1.00 89.31 292 ALA A CA 1
ATOM 2235 C C . ALA A 1 292 ? -31.930 -4.039 32.868 1.00 89.31 292 ALA A C 1
ATOM 2237 O O . ALA A 1 292 ? -32.930 -3.406 32.546 1.00 89.31 292 ALA A O 1
ATOM 2238 N N . GLU A 1 293 ? -31.773 -4.542 34.096 1.00 89.25 293 GLU A N 1
ATOM 2239 C CA . GLU A 1 293 ? -32.822 -4.464 35.121 1.00 89.25 293 GLU A CA 1
ATOM 2240 C C . GLU A 1 293 ? -33.132 -3.017 35.531 1.00 89.25 293 GLU A C 1
ATOM 2242 O O . GLU A 1 293 ? -34.293 -2.631 35.649 1.00 89.25 293 GLU A O 1
ATOM 2247 N N . THR A 1 294 ? -32.107 -2.177 35.717 1.00 90.44 294 THR A N 1
ATOM 2248 C CA . THR A 1 294 ? -32.332 -0.753 36.029 1.00 90.44 294 THR A CA 1
ATOM 2249 C C . THR A 1 294 ? -33.079 -0.036 34.904 1.00 90.44 294 THR A C 1
ATOM 2251 O O . THR A 1 294 ? -33.935 0.804 35.188 1.00 90.44 294 THR A O 1
ATOM 2254 N N . ALA A 1 295 ? -32.814 -0.391 33.643 1.00 90.12 295 ALA A N 1
ATOM 2255 C CA . ALA A 1 295 ? -33.556 0.134 32.502 1.00 90.12 295 ALA A CA 1
ATOM 2256 C C . ALA A 1 295 ? -35.006 -0.387 32.440 1.00 90.12 295 ALA A C 1
ATOM 2258 O O . ALA A 1 295 ? -35.904 0.389 32.109 1.00 90.12 295 ALA A O 1
ATOM 2259 N N . GLU A 1 296 ? -35.254 -1.658 32.778 1.00 88.19 296 GLU A N 1
ATOM 2260 C CA . GLU A 1 296 ? -36.605 -2.242 32.854 1.00 88.19 296 GLU A CA 1
ATOM 2261 C C . GLU A 1 296 ? -37.477 -1.565 33.921 1.00 88.19 296 GLU A C 1
ATOM 2263 O O . GLU A 1 296 ? -38.652 -1.294 33.674 1.00 88.19 296 GLU A O 1
ATOM 2268 N N . GLU A 1 297 ? -36.894 -1.202 35.066 1.00 87.56 297 GLU A N 1
ATOM 2269 C CA . GLU A 1 297 ? -37.565 -0.437 36.130 1.00 87.56 297 GLU A CA 1
ATOM 2270 C C . GLU A 1 297 ? -37.691 1.071 35.803 1.00 87.56 297 GLU A C 1
ATOM 2272 O O . GLU A 1 297 ? -38.207 1.853 36.602 1.00 87.56 297 GLU A O 1
ATOM 2277 N N . GLY A 1 298 ? -37.262 1.504 34.610 1.00 86.81 298 GLY A N 1
ATOM 2278 C CA . GLY A 1 298 ? -37.484 2.856 34.088 1.00 86.81 298 GLY A CA 1
ATOM 2279 C C . GLY A 1 298 ? -36.399 3.881 34.430 1.00 86.81 298 GLY A C 1
ATOM 2280 O O . GLY A 1 298 ? -36.593 5.075 34.184 1.00 86.81 298 GLY A O 1
ATOM 2281 N N . ILE A 1 299 ? -35.251 3.456 34.965 1.00 89.31 299 ILE A N 1
ATOM 2282 C CA . ILE A 1 299 ? -34.108 4.342 35.209 1.00 89.31 299 ILE A CA 1
ATOM 2283 C C . ILE A 1 299 ? -33.265 4.448 33.939 1.00 89.31 299 ILE A C 1
ATOM 2285 O O . ILE A 1 299 ? -32.684 3.475 33.459 1.00 89.31 299 ILE A O 1
ATOM 2289 N N . LYS A 1 300 ? -33.128 5.668 33.418 1.00 90.44 300 LYS A N 1
ATOM 2290 C CA . LYS A 1 300 ? -32.185 5.963 32.339 1.00 90.44 300 LYS A CA 1
ATOM 2291 C C . LYS A 1 300 ? -30.800 6.229 32.930 1.00 90.44 300 LYS A C 1
ATOM 2293 O O . LYS A 1 300 ? -30.598 7.246 33.582 1.00 90.44 300 LYS A O 1
ATOM 2298 N N . ILE A 1 301 ? -29.849 5.333 32.676 1.00 91.75 301 ILE A N 1
ATOM 2299 C CA . ILE A 1 301 ? -28.434 5.556 33.000 1.00 91.75 301 ILE A CA 1
ATOM 2300 C C . ILE A 1 301 ? -27.838 6.470 31.927 1.00 91.75 301 ILE A C 1
ATOM 2302 O O . ILE A 1 301 ? -27.764 6.092 30.757 1.00 91.75 301 ILE A O 1
ATOM 2306 N N . ASP A 1 302 ? -27.407 7.667 32.318 1.00 90.75 302 ASP A N 1
ATOM 2307 C CA . ASP A 1 302 ? -26.819 8.635 31.390 1.00 90.75 302 ASP A CA 1
ATOM 2308 C C . ASP A 1 302 ? -25.391 8.238 31.012 1.00 90.75 302 ASP A C 1
ATOM 2310 O O . ASP A 1 302 ? -24.982 8.379 29.855 1.00 90.75 302 ASP A O 1
ATOM 2314 N N . LYS A 1 303 ? -24.631 7.719 31.985 1.00 91.06 303 LYS A N 1
ATOM 2315 C CA . LYS A 1 303 ? -23.243 7.285 31.805 1.00 91.06 303 LYS A CA 1
ATOM 2316 C C . LYS A 1 303 ? -22.916 6.071 32.668 1.00 91.06 303 LYS A C 1
ATOM 2318 O O . LYS A 1 303 ? -23.250 6.025 33.849 1.00 91.06 303 LYS A O 1
ATOM 2323 N N . ALA A 1 304 ? -22.228 5.105 32.063 1.00 92.50 304 ALA A N 1
ATOM 2324 C CA . ALA A 1 304 ? -21.690 3.933 32.739 1.00 92.50 304 ALA A CA 1
ATOM 2325 C C . ALA A 1 304 ? -20.159 4.030 32.788 1.00 92.50 304 ALA A C 1
ATOM 2327 O O . ALA A 1 304 ? -19.510 4.079 31.744 1.00 92.50 304 ALA A O 1
ATOM 2328 N N . LEU A 1 305 ? -19.598 4.053 33.991 1.00 93.00 305 LEU A N 1
ATOM 2329 C CA . LEU A 1 305 ? -18.180 4.234 34.280 1.00 93.00 305 LEU A CA 1
ATOM 2330 C C . LEU A 1 305 ? -17.584 2.939 34.842 1.00 93.00 305 LEU A C 1
ATOM 2332 O O . LEU A 1 305 ? -18.274 2.150 35.492 1.00 93.00 305 LEU A O 1
ATOM 2336 N N . GLU A 1 306 ? -16.295 2.728 34.599 1.00 93.56 306 GLU A N 1
ATOM 2337 C CA . GLU A 1 306 ? -15.509 1.648 35.198 1.00 93.56 306 GLU A CA 1
ATOM 2338 C C . GLU A 1 306 ? -14.256 2.251 35.824 1.00 93.56 306 GLU A C 1
ATOM 2340 O O . GLU A 1 306 ? -13.573 3.052 35.184 1.00 93.56 306 GLU A O 1
ATOM 2345 N N . VAL A 1 307 ? -13.972 1.889 37.072 1.00 92.06 307 VAL A N 1
ATOM 2346 C CA . VAL A 1 307 ? -12.805 2.385 37.807 1.00 92.06 307 VAL A CA 1
ATOM 2347 C C . VAL A 1 307 ? -12.101 1.248 38.534 1.00 92.06 307 VAL A C 1
ATOM 2349 O O . VAL A 1 307 ? -12.742 0.327 39.043 1.00 92.06 307 VAL A O 1
ATOM 2352 N N . ASN A 1 308 ? -10.776 1.339 38.607 1.00 89.19 308 ASN A N 1
ATOM 2353 C CA . ASN A 1 308 ? -9.934 0.321 39.241 1.00 89.19 308 ASN A CA 1
ATOM 2354 C C . ASN A 1 308 ? -9.531 0.684 40.680 1.00 89.19 308 ASN A C 1
ATOM 2356 O O . ASN A 1 308 ? -9.027 -0.167 41.408 1.00 89.19 308 ASN A O 1
ATOM 2360 N N . ASP A 1 309 ? -9.765 1.932 41.089 1.00 84.56 309 ASP A N 1
ATOM 2361 C CA . ASP A 1 309 ? -9.592 2.435 42.452 1.00 84.56 309 ASP A CA 1
ATOM 2362 C C . ASP A 1 309 ? -10.864 3.209 42.837 1.00 84.56 309 ASP A C 1
ATOM 2364 O O . ASP A 1 309 ? -11.463 3.916 42.021 1.00 84.56 309 ASP A O 1
ATOM 2368 N N . THR A 1 310 ? -11.311 3.059 44.078 1.00 81.56 310 THR A N 1
ATOM 2369 C CA . THR A 1 310 ? -12.487 3.759 44.606 1.00 81.56 310 THR A CA 1
ATOM 2370 C C . THR A 1 310 ? -12.257 5.263 44.721 1.00 81.56 310 THR A C 1
ATOM 2372 O O . THR A 1 310 ? -13.199 6.041 44.582 1.00 81.56 310 THR A O 1
ATOM 2375 N N . LYS A 1 311 ? -11.004 5.696 44.900 1.00 85.12 311 LYS A N 1
ATOM 2376 C CA . LYS A 1 311 ? -10.638 7.121 44.950 1.00 85.12 311 LYS A CA 1
ATOM 2377 C C . LYS A 1 311 ? -10.904 7.842 43.632 1.00 85.12 311 LYS A C 1
ATOM 2379 O O . LYS A 1 311 ? -11.158 9.044 43.630 1.00 85.12 311 LYS A O 1
ATOM 2384 N N . ASP A 1 312 ? -10.890 7.108 42.523 1.00 88.00 312 ASP A N 1
ATOM 2385 C CA . ASP A 1 312 ? -11.103 7.671 41.194 1.00 88.00 312 ASP A CA 1
ATOM 2386 C C . ASP A 1 312 ? -12.591 7.839 40.857 1.00 88.00 312 ASP A C 1
ATOM 2388 O O . ASP A 1 312 ? -12.915 8.526 39.888 1.00 88.00 312 ASP A O 1
ATOM 2392 N N . ILE A 1 313 ? -13.512 7.270 41.653 1.00 87.12 313 ILE A N 1
ATOM 2393 C CA . ILE A 1 313 ? -14.961 7.360 41.400 1.00 87.12 313 ILE A CA 1
ATOM 2394 C C . ILE A 1 313 ? -15.408 8.825 41.352 1.00 87.12 313 ILE A C 1
ATOM 2396 O O . ILE A 1 313 ? -16.104 9.237 40.424 1.00 87.12 313 ILE A O 1
ATOM 2400 N N . GLU A 1 314 ? -14.986 9.625 42.332 1.00 88.69 314 GLU A N 1
ATOM 2401 C CA . GLU A 1 314 ? -15.395 11.026 42.461 1.00 88.69 314 GLU A CA 1
ATOM 2402 C C . GLU A 1 314 ? -14.918 11.862 41.264 1.00 88.69 314 GLU A C 1
ATOM 2404 O O . GLU A 1 314 ? -15.683 12.635 40.677 1.00 88.69 314 GLU A O 1
ATOM 2409 N N . ALA A 1 315 ? -13.663 11.659 40.852 1.00 87.69 315 ALA A N 1
ATOM 2410 C CA . ALA A 1 315 ? -13.066 12.326 39.701 1.00 87.69 315 ALA A CA 1
ATOM 2411 C C . ALA A 1 315 ? -13.702 11.871 38.374 1.00 87.69 315 ALA A C 1
ATOM 2413 O O . ALA A 1 315 ? -13.943 12.694 37.483 1.00 87.69 315 ALA A O 1
ATOM 2414 N N . ALA A 1 316 ? -14.022 10.581 38.248 1.00 87.12 316 ALA A N 1
ATOM 2415 C CA . ALA A 1 316 ? -14.666 10.016 37.068 1.00 87.12 316 ALA A CA 1
ATOM 2416 C C . ALA A 1 316 ? -16.089 10.565 36.886 1.00 87.12 316 ALA A C 1
ATOM 2418 O O . ALA A 1 316 ? -16.430 11.017 35.794 1.00 87.12 316 ALA A O 1
ATOM 2419 N N . ILE A 1 317 ? -16.891 10.628 37.956 1.00 87.88 317 ILE A N 1
ATOM 2420 C CA . ILE A 1 317 ? -18.239 11.215 37.893 1.00 87.88 317 ILE A CA 1
ATOM 2421 C C . ILE A 1 317 ? -18.157 12.722 37.608 1.00 87.88 317 ILE A C 1
ATOM 2423 O O . ILE A 1 317 ? -18.869 13.216 36.737 1.00 87.88 317 ILE A O 1
ATOM 2427 N N . SER A 1 318 ? -17.255 13.452 38.276 1.00 86.25 318 SER A N 1
ATOM 2428 C CA . SER A 1 318 ? -17.103 14.906 38.088 1.00 86.25 318 SER A CA 1
ATOM 2429 C C . SER A 1 318 ? -16.697 15.285 36.662 1.00 86.25 318 SER A C 1
ATOM 2431 O O . SER A 1 318 ? -17.209 16.255 36.092 1.00 86.25 318 SER A O 1
ATOM 2433 N N . SER A 1 319 ? -15.755 14.537 36.079 1.00 85.38 319 SER A N 1
ATOM 2434 C CA . SER A 1 319 ? -15.267 14.810 34.726 1.00 85.38 319 SER A CA 1
ATOM 2435 C C . SER A 1 319 ? -16.364 14.586 33.686 1.00 85.38 319 SER A C 1
ATOM 2437 O O . SER A 1 319 ? -16.572 15.442 32.824 1.00 85.38 319 SER A O 1
ATOM 2439 N N . GLU A 1 320 ? -17.141 13.514 33.829 1.00 84.50 320 GLU A N 1
ATOM 2440 C CA . GLU A 1 320 ? -18.212 13.179 32.897 1.00 84.50 320 GLU A CA 1
ATOM 2441 C C . GLU A 1 320 ? -19.455 14.072 33.065 1.00 84.50 320 GLU A C 1
ATOM 2443 O O . GLU A 1 320 ? -20.054 14.492 32.071 1.00 84.50 320 GLU A O 1
ATOM 2448 N N . ALA A 1 321 ? -19.790 14.455 34.303 1.00 80.81 321 ALA A N 1
ATOM 2449 C CA . ALA A 1 321 ? -20.828 15.448 34.596 1.00 80.81 321 ALA A CA 1
ATOM 2450 C C . ALA A 1 321 ? -20.517 16.816 33.958 1.00 80.81 321 ALA A C 1
ATOM 2452 O O . ALA A 1 321 ? -21.422 17.539 33.545 1.00 80.81 321 ALA A O 1
ATOM 2453 N N . THR A 1 322 ? -19.230 17.163 33.829 1.00 72.06 322 THR A N 1
ATOM 2454 C CA . THR A 1 322 ? -18.784 18.397 33.162 1.00 72.06 322 THR A CA 1
ATOM 2455 C C . THR A 1 322 ? -18.754 18.242 31.635 1.00 72.06 322 THR A C 1
ATOM 2457 O O . THR A 1 322 ? -19.120 19.175 30.913 1.00 72.06 322 THR A O 1
ATOM 2460 N N . ALA A 1 323 ? -18.355 17.070 31.125 1.00 65.12 323 ALA A N 1
ATOM 2461 C CA . ALA A 1 323 ? -18.201 16.784 29.695 1.00 65.12 323 ALA A CA 1
ATOM 2462 C C . ALA A 1 323 ? -19.524 16.791 28.904 1.00 65.12 323 ALA A C 1
ATOM 2464 O O . ALA A 1 323 ? -19.520 17.161 27.729 1.00 65.12 323 ALA A O 1
ATOM 2465 N N . GLN A 1 324 ? -20.664 16.494 29.542 1.00 54.72 324 GLN A N 1
ATOM 2466 C CA . GLN A 1 324 ? -21.995 16.642 28.924 1.00 54.72 324 GLN A CA 1
ATOM 2467 C C . GLN A 1 324 ? -22.298 18.077 28.440 1.00 54.72 324 GLN A C 1
ATOM 2469 O O . GLN A 1 324 ? -23.166 18.262 27.592 1.00 54.72 324 GLN A O 1
ATOM 2474 N N . SER A 1 325 ? -21.551 19.090 28.899 1.00 50.09 325 SER A N 1
ATOM 2475 C CA . SER A 1 325 ? -21.679 20.487 28.447 1.00 50.09 325 SER A CA 1
ATOM 2476 C C . SER A 1 325 ? -21.162 20.739 27.021 1.00 50.09 325 SER A C 1
ATOM 2478 O O . SER A 1 325 ? -21.442 21.792 26.453 1.00 50.09 325 SER A O 1
ATOM 2480 N N . ALA A 1 326 ? -20.371 19.825 26.445 1.00 45.09 326 ALA A N 1
ATOM 2481 C CA . ALA A 1 326 ? -19.716 20.039 25.150 1.00 45.09 326 ALA A CA 1
ATOM 2482 C C . ALA A 1 326 ? -20.447 19.402 23.954 1.00 45.09 326 ALA A C 1
ATOM 2484 O O . ALA A 1 326 ? -20.159 19.782 22.821 1.00 45.09 326 ALA A O 1
ATOM 2485 N N . ASP A 1 327 ? -21.376 18.469 24.191 1.00 38.91 327 ASP A N 1
ATOM 2486 C CA . ASP A 1 327 ? -21.934 17.596 23.142 1.00 38.91 327 ASP A CA 1
ATOM 2487 C C . ASP A 1 327 ? -23.356 17.987 22.680 1.00 38.91 327 ASP A C 1
ATOM 2489 O O . ASP A 1 327 ? -23.823 17.500 21.655 1.00 38.91 327 ASP A O 1
ATOM 2493 N N . ASP A 1 328 ? -24.038 18.914 23.372 1.00 36.88 328 ASP A N 1
ATOM 2494 C CA . ASP A 1 328 ? -25.369 19.425 22.961 1.00 36.88 328 ASP A CA 1
ATOM 2495 C C . ASP A 1 328 ? -25.294 20.630 21.997 1.00 36.88 328 ASP A C 1
ATOM 2497 O O . ASP A 1 328 ? -26.296 21.182 21.547 1.00 36.88 328 ASP A O 1
ATOM 2501 N N . SER A 1 329 ? -24.086 21.045 21.612 1.00 30.77 329 SER A N 1
ATOM 2502 C CA . SER A 1 329 ? -23.894 21.960 20.485 1.00 30.77 329 SER A CA 1
ATOM 2503 C C . SER A 1 329 ? -23.553 21.143 19.247 1.00 30.77 329 SER A C 1
ATOM 2505 O O . SER A 1 329 ? -22.404 20.761 19.055 1.00 30.77 329 SER A O 1
ATOM 2507 N N . GLY A 1 330 ? -24.557 20.885 18.405 1.00 35.62 330 GLY A N 1
ATOM 2508 C CA . GLY A 1 330 ? -24.430 20.188 17.123 1.00 35.62 330 GLY A CA 1
ATOM 2509 C C . GLY A 1 330 ? -23.363 20.797 16.206 1.00 35.62 330 GLY A C 1
ATOM 2510 O O . GLY A 1 330 ? -23.650 21.623 15.341 1.00 35.62 330 GLY A O 1
ATOM 2511 N N . GLY A 1 331 ? -22.124 20.353 16.384 1.00 30.47 331 GLY A N 1
ATOM 2512 C CA . GLY A 1 331 ? -20.963 20.785 15.631 1.00 30.47 331 GLY A CA 1
ATOM 2513 C C . GLY A 1 331 ? -19.822 19.816 15.883 1.00 30.47 331 GLY A C 1
ATOM 2514 O O . GLY A 1 331 ? -19.173 19.875 16.917 1.00 30.47 331 GLY A O 1
ATOM 2515 N N . ASN A 1 332 ? -19.600 18.927 14.917 1.00 35.62 332 ASN A N 1
ATOM 2516 C CA . ASN A 1 332 ? -18.533 17.932 14.874 1.00 35.62 332 ASN A CA 1
ATOM 2517 C C . ASN A 1 332 ? -17.172 18.561 15.253 1.00 35.62 332 ASN A C 1
ATOM 2519 O O . ASN A 1 332 ? -16.502 19.161 14.408 1.00 35.62 332 ASN A O 1
ATOM 2523 N N . ALA A 1 333 ? -16.781 18.473 16.526 1.00 34.28 333 ALA A N 1
ATOM 2524 C CA . ALA A 1 333 ? -15.506 18.985 17.006 1.00 34.28 333 ALA A CA 1
ATOM 2525 C C . ALA A 1 333 ? -14.446 17.883 16.844 1.00 34.28 333 ALA A C 1
ATOM 2527 O O . ALA A 1 333 ? -14.605 16.800 17.411 1.00 34.28 333 ALA A O 1
ATOM 2528 N N . PRO A 1 334 ? -13.360 18.108 16.081 1.00 37.38 334 PRO A N 1
ATOM 2529 C CA . PRO A 1 334 ? -12.328 17.099 15.924 1.00 37.38 334 PRO A CA 1
ATOM 2530 C C . PRO A 1 334 ? -11.618 16.860 17.258 1.00 37.38 334 PRO A C 1
ATOM 2532 O O . PRO A 1 334 ? -11.273 17.808 17.970 1.00 37.38 334 PRO A O 1
ATOM 2535 N N . LEU A 1 335 ? -11.352 15.584 17.546 1.00 39.62 335 LEU A N 1
ATOM 2536 C CA . LEU A 1 335 ? -10.456 15.124 18.604 1.00 39.62 335 LEU A CA 1
ATOM 2537 C C . LEU A 1 335 ? -9.183 15.989 18.615 1.00 39.62 335 LEU A C 1
ATOM 2539 O O . LEU A 1 335 ? -8.443 16.048 17.629 1.00 39.62 335 LEU A O 1
ATOM 2543 N N . LYS A 1 336 ? -8.936 16.692 19.726 1.00 40.22 336 LYS A N 1
ATOM 2544 C CA . LYS A 1 336 ? -7.724 17.497 19.913 1.00 40.22 336 LYS A CA 1
ATOM 2545 C C . LYS A 1 336 ? -6.522 16.557 20.002 1.00 40.22 336 LYS A C 1
ATOM 2547 O O . LYS A 1 336 ? -6.208 16.041 21.070 1.00 40.22 336 LYS A O 1
ATOM 2552 N N . HIS A 1 337 ? -5.840 16.340 18.881 1.00 45.62 337 HIS A N 1
ATOM 2553 C CA . HIS A 1 337 ? -4.503 15.759 18.896 1.00 45.62 337 HIS A CA 1
ATOM 2554 C C . HIS A 1 337 ? -3.565 16.648 19.724 1.00 45.62 337 HIS A C 1
ATOM 2556 O O . HIS A 1 337 ? -3.640 17.878 19.658 1.00 45.62 337 HIS A O 1
ATOM 2562 N N . ALA A 1 338 ? -2.694 16.005 20.507 1.00 51.22 33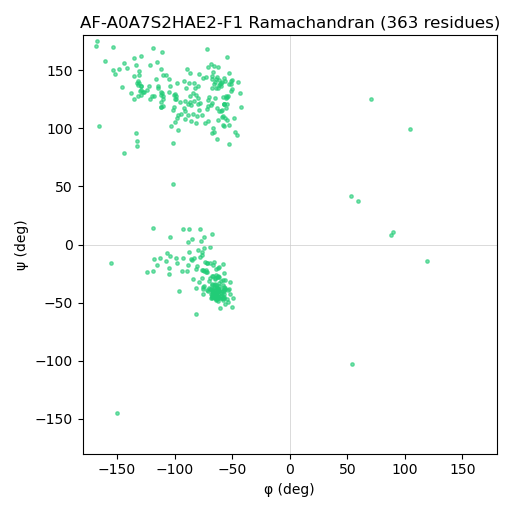8 ALA A N 1
ATOM 2563 C CA . ALA A 1 338 ? -1.643 16.645 21.289 1.00 51.22 338 ALA A CA 1
ATOM 2564 C C . ALA A 1 338 ? -0.894 17.703 20.458 1.00 51.22 338 ALA A C 1
ATOM 2566 O O . ALA A 1 338 ? -0.639 17.496 19.270 1.00 51.22 338 ALA A O 1
ATOM 2567 N N . ALA A 1 339 ? -0.568 18.838 21.086 1.00 54.91 339 ALA A N 1
ATOM 2568 C CA . ALA A 1 339 ? 0.059 19.989 20.445 1.00 54.91 339 ALA A CA 1
ATOM 2569 C C . ALA A 1 339 ? 1.270 19.566 19.594 1.00 54.91 339 ALA A C 1
ATOM 2571 O O . ALA A 1 339 ? 2.308 19.170 20.119 1.00 54.91 339 ALA A O 1
ATOM 2572 N N . SER A 1 340 ? 1.123 19.638 18.269 1.00 54.34 340 SER A N 1
ATOM 2573 C CA . SER A 1 340 ? 2.197 19.310 17.339 1.00 54.34 340 SER A CA 1
ATOM 2574 C C . SER A 1 340 ? 3.269 20.392 17.407 1.00 54.34 340 SER A C 1
ATOM 2576 O O . SER A 1 340 ? 3.002 21.558 17.102 1.00 54.34 340 SER A O 1
ATOM 2578 N N . GLU A 1 341 ? 4.481 20.001 17.772 1.00 58.81 341 GLU A N 1
ATOM 2579 C CA . GLU A 1 341 ? 5.658 20.857 17.754 1.00 58.81 341 GLU A CA 1
ATOM 2580 C C . GLU A 1 341 ? 5.848 21.473 16.356 1.00 58.81 341 GLU A C 1
ATOM 2582 O O . GLU A 1 341 ? 5.802 20.789 15.327 1.00 58.81 341 GLU A O 1
ATOM 2587 N N . SER A 1 342 ? 5.963 22.803 16.289 1.00 71.38 342 SER A N 1
ATOM 2588 C CA . SER A 1 342 ? 5.963 23.520 15.014 1.00 71.38 342 SER A CA 1
ATOM 2589 C C . SER A 1 342 ? 7.188 23.141 14.180 1.00 71.38 342 SER A C 1
ATOM 2591 O O . SER A 1 342 ? 8.319 23.296 14.641 1.00 71.38 342 SER A O 1
ATOM 2593 N N . LYS A 1 343 ? 6.972 22.701 12.930 1.00 68.50 343 LYS A N 1
ATOM 2594 C CA . LYS A 1 343 ? 8.058 22.402 11.981 1.00 68.50 343 LYS A CA 1
ATOM 2595 C C . LYS A 1 343 ? 9.045 23.581 11.893 1.00 68.50 343 LYS A C 1
ATOM 2597 O O . LYS A 1 343 ? 8.603 24.734 11.854 1.00 68.50 343 LYS A O 1
ATOM 2602 N N . PRO A 1 344 ? 10.362 23.318 11.805 1.00 74.44 344 PRO A N 1
ATOM 2603 C CA . PRO A 1 344 ? 11.376 24.365 11.763 1.00 74.44 344 PRO A CA 1
ATOM 2604 C C . PRO A 1 344 ? 11.126 25.349 10.614 1.00 74.44 344 PRO A C 1
ATOM 2606 O O . PRO A 1 344 ? 10.719 24.970 9.509 1.00 74.44 344 PRO A O 1
ATOM 2609 N N . ARG A 1 345 ? 11.366 26.639 10.880 1.00 68.62 345 ARG A N 1
ATOM 2610 C CA . ARG A 1 345 ? 11.207 27.711 9.887 1.00 68.62 345 ARG A CA 1
ATOM 2611 C C . ARG A 1 345 ? 12.094 27.430 8.672 1.00 68.62 345 ARG A C 1
ATOM 2613 O O . ARG A 1 345 ? 13.298 27.234 8.807 1.00 68.62 345 ARG A O 1
ATOM 2620 N N . ARG A 1 346 ? 11.489 27.445 7.478 1.00 68.69 346 ARG A N 1
ATOM 2621 C CA . ARG A 1 346 ? 12.210 27.288 6.205 1.00 68.69 346 ARG A CA 1
ATOM 2622 C C . ARG A 1 346 ? 13.308 28.360 6.073 1.00 68.69 346 ARG A C 1
ATOM 2624 O O . ARG A 1 346 ? 13.054 29.505 6.459 1.00 68.69 346 ARG A O 1
ATOM 2631 N N . PRO A 1 347 ? 14.472 28.029 5.483 1.00 68.81 347 PRO A N 1
ATOM 2632 C CA . PRO A 1 347 ? 15.492 29.012 5.130 1.00 68.81 347 PRO A CA 1
ATOM 2633 C C . PRO A 1 347 ? 14.874 30.175 4.342 1.00 68.81 347 PRO A C 1
ATOM 2635 O O . PRO A 1 347 ? 14.035 29.961 3.463 1.00 68.81 347 PRO A O 1
ATOM 2638 N N . GLY A 1 348 ? 15.229 31.403 4.727 1.00 63.69 348 GLY A N 1
ATOM 2639 C CA . GLY A 1 348 ? 14.532 32.632 4.348 1.00 63.69 348 GLY A CA 1
ATOM 2640 C C . GLY A 1 348 ? 14.288 32.785 2.845 1.00 63.69 348 GLY A C 1
ATOM 2641 O O . GLY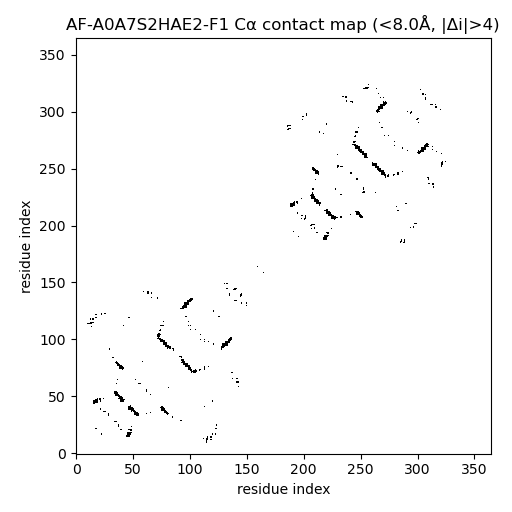 A 1 348 ? 15.194 32.637 2.028 1.00 63.69 348 GLY A O 1
ATOM 2642 N N . LYS A 1 349 ? 13.050 33.140 2.478 1.00 55.56 349 LYS A N 1
ATOM 2643 C CA . LYS A 1 349 ? 12.718 33.606 1.127 1.00 55.56 349 LYS A CA 1
ATOM 2644 C C . LYS A 1 349 ? 13.511 34.887 0.848 1.00 55.56 349 LYS A C 1
ATOM 2646 O O . LYS A 1 349 ? 13.277 35.907 1.493 1.00 55.56 349 LYS A O 1
ATOM 2651 N N . GLY A 1 350 ? 14.425 34.833 -0.121 1.00 64.19 350 GLY A N 1
ATOM 2652 C CA . GLY A 1 350 ? 15.036 36.025 -0.710 1.00 64.19 350 GLY A CA 1
ATOM 2653 C C . GLY A 1 350 ? 13.979 37.009 -1.236 1.00 64.19 350 GLY A C 1
ATOM 2654 O O . GLY A 1 350 ? 12.818 36.639 -1.433 1.00 64.19 350 GLY A O 1
ATOM 2655 N N . ARG A 1 351 ? 14.386 38.275 -1.429 1.00 56.22 351 ARG A N 1
ATOM 2656 C CA . ARG A 1 351 ? 13.511 39.404 -1.811 1.00 56.22 351 ARG A CA 1
ATOM 2657 C C . ARG A 1 351 ? 12.522 39.012 -2.910 1.00 56.22 351 ARG A C 1
ATOM 2659 O O . ARG A 1 351 ? 12.912 38.494 -3.954 1.00 56.22 351 ARG A O 1
ATOM 2666 N N . ALA A 1 352 ? 11.249 39.325 -2.677 1.00 58.06 352 ALA A N 1
ATOM 2667 C CA . ALA A 1 352 ? 10.201 39.193 -3.677 1.00 58.06 352 ALA A CA 1
ATOM 2668 C C . ALA A 1 352 ? 10.603 39.939 -4.961 1.00 58.06 352 ALA A C 1
ATOM 2670 O O . ALA A 1 352 ? 10.971 41.116 -4.915 1.00 58.06 352 ALA A O 1
ATOM 2671 N N . ARG A 1 353 ? 10.544 39.249 -6.106 1.00 54.00 353 ARG A N 1
ATOM 2672 C CA . ARG A 1 353 ? 10.698 39.864 -7.428 1.00 54.00 353 ARG A CA 1
ATOM 2673 C C . ARG A 1 353 ? 9.554 40.866 -7.623 1.00 54.00 353 ARG A C 1
ATOM 2675 O O . ARG A 1 353 ? 8.408 40.463 -7.791 1.00 54.00 353 ARG A O 1
ATOM 2682 N N . LEU A 1 354 ? 9.862 42.161 -7.560 1.00 49.94 354 LEU A N 1
ATOM 2683 C CA . LEU A 1 354 ? 8.934 43.238 -7.909 1.00 49.94 354 LEU A CA 1
ATOM 2684 C C . LEU A 1 354 ? 8.576 43.121 -9.396 1.00 49.94 354 LEU A C 1
ATOM 2686 O O . LEU A 1 354 ? 9.446 43.244 -10.255 1.00 49.94 354 LEU A O 1
ATOM 2690 N N . SER A 1 355 ? 7.298 42.898 -9.705 1.00 48.56 355 SER A N 1
ATOM 2691 C CA . SER A 1 355 ? 6.776 43.072 -11.059 1.00 48.56 355 SER A CA 1
ATOM 2692 C C . SER A 1 355 ? 6.673 44.571 -11.350 1.00 48.56 355 SER A C 1
ATOM 2694 O O . SER A 1 355 ? 5.773 45.249 -10.843 1.00 48.56 355 SER A O 1
ATOM 2696 N N . THR A 1 356 ? 7.587 45.107 -12.153 1.00 47.00 356 THR A N 1
ATOM 2697 C CA . THR A 1 356 ? 7.483 46.472 -12.676 1.00 47.00 356 THR A CA 1
ATOM 2698 C C . THR A 1 356 ? 6.283 46.550 -13.621 1.00 47.00 356 THR A C 1
ATOM 2700 O O . THR A 1 356 ? 6.381 46.195 -14.791 1.00 47.00 356 THR A O 1
ATOM 2703 N N . LYS A 1 357 ? 5.128 47.012 -13.127 1.00 45.81 357 LYS A N 1
ATOM 2704 C CA . LYS A 1 357 ? 4.047 47.484 -14.003 1.00 45.81 357 LYS A CA 1
ATOM 2705 C C . LYS A 1 357 ? 4.494 48.809 -14.623 1.00 45.81 357 LYS A C 1
ATOM 2707 O O . LYS A 1 357 ? 4.532 49.830 -13.938 1.00 45.81 357 LYS A O 1
ATOM 2712 N N . MET A 1 358 ? 4.839 48.782 -15.911 1.00 45.91 358 MET A N 1
ATOM 2713 C CA . MET A 1 358 ? 4.968 49.989 -16.729 1.00 45.91 358 MET A CA 1
ATOM 2714 C C . MET A 1 358 ? 3.639 50.756 -16.688 1.00 45.91 358 MET A C 1
ATOM 2716 O O . MET A 1 358 ? 2.593 50.216 -17.045 1.00 45.91 358 MET A O 1
ATOM 2720 N N . LYS A 1 359 ? 3.670 52.009 -16.226 1.00 42.91 359 LYS A N 1
ATOM 2721 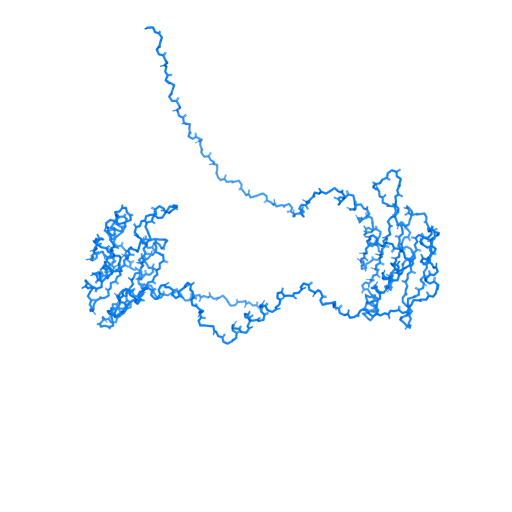C CA . LYS A 1 359 ? 2.540 52.934 -16.349 1.00 42.91 359 LYS A CA 1
ATOM 2722 C C . LYS A 1 359 ? 2.549 53.512 -17.762 1.00 42.91 359 LYS A C 1
ATOM 2724 O O . LYS A 1 359 ? 3.431 54.300 -18.091 1.00 42.91 359 LYS A O 1
ATOM 2729 N N . PHE A 1 360 ? 1.568 53.129 -18.570 1.00 41.12 360 PHE A N 1
ATOM 2730 C CA . PHE A 1 360 ? 1.236 53.819 -19.814 1.00 41.12 360 PHE A CA 1
ATOM 2731 C C . PHE A 1 360 ? 0.603 55.174 -19.452 1.00 41.12 360 PHE A C 1
ATOM 2733 O O . PHE A 1 360 ? -0.346 55.215 -18.665 1.00 41.12 360 PHE A O 1
ATOM 2740 N N . LYS A 1 361 ? 1.156 56.283 -19.957 1.00 47.25 361 LYS A N 1
ATOM 2741 C CA . LYS A 1 361 ? 0.519 57.607 -19.874 1.00 47.25 361 LYS A CA 1
ATOM 2742 C C . LYS A 1 361 ? -0.501 57.732 -21.015 1.00 47.25 361 LYS A C 1
ATOM 2744 O O . LYS A 1 361 ? -0.142 57.392 -22.139 1.00 47.25 361 LYS A O 1
ATOM 2749 N N . PRO A 1 362 ? -1.723 58.225 -20.766 1.00 49.66 362 PRO A N 1
ATOM 2750 C CA . PRO A 1 362 ? -2.602 58.683 -21.831 1.00 49.66 362 PRO A CA 1
ATOM 2751 C C . PRO A 1 362 ? -2.210 60.107 -22.253 1.00 49.66 362 PRO A C 1
ATOM 2753 O O . PRO A 1 362 ? -2.065 60.986 -21.400 1.00 49.66 362 PRO A O 1
ATOM 2756 N N . ASP A 1 363 ? -2.026 60.307 -23.558 1.00 40.38 363 ASP A N 1
ATOM 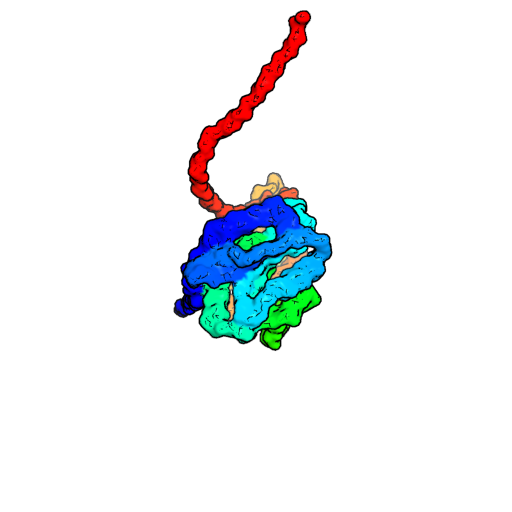2757 C CA . ASP A 1 363 ? -1.928 61.630 -24.176 1.00 40.38 363 ASP A CA 1
ATOM 2758 C C . ASP A 1 363 ? -3.252 62.386 -24.013 1.00 40.38 363 ASP A C 1
ATOM 2760 O O . ASP A 1 363 ? -4.334 61.843 -24.242 1.00 40.38 363 ASP A O 1
ATOM 2764 N N . LEU A 1 364 ? -3.144 63.656 -23.630 1.00 43.19 364 LEU A N 1
ATOM 2765 C CA . LEU A 1 364 ? -4.205 64.654 -23.681 1.00 43.19 364 LEU A CA 1
ATOM 2766 C C . LEU A 1 364 ? -3.605 65.924 -24.287 1.00 43.19 364 LEU A C 1
ATOM 2768 O O . LEU A 1 364 ? -2.963 66.699 -23.579 1.00 43.19 364 LEU A O 1
ATOM 2772 N N . SER A 1 365 ? -3.793 66.075 -25.599 1.00 42.25 365 SER A N 1
ATOM 2773 C CA . SER A 1 365 ? -4.099 67.280 -26.401 1.00 42.25 365 SER A CA 1
ATOM 2774 C C . SER A 1 365 ? -3.491 67.197 -27.795 1.00 42.25 365 SER A C 1
ATOM 2776 O O . SER A 1 365 ? -2.258 67.031 -27.903 1.00 42.25 365 SER A O 1
#

pLDDT: mean 79.49, std 17.47, range [30.47, 96.12]

Nearest PDB structures (foldseek):
  7ccc-assembly1_B  TM=8.600E-01  e=2.736E-28  Homo sapiens
  1m4j-assembly2_B  TM=9.155E-01  e=3.105E-12  Mus musculus
  6k2f-assembly1_B  TM=9.100E-01  e=4.436E-12  Entamoeba histolytica HM-1:IMSS
  7sog-assembly1_A  TM=8.415E-01  e=2.276E-09  Acanthamoeba castellanii
  7rtx-assembly1_A  TM=8.512E-01  e=4.377E-09  Acanthamoeba castellanii

Mean predicted aligned error: 18.36 Å